Protein AF-A0A7W6RCY6-F1 (afdb_monomer)

Radius of gyration: 16.09 Å; Cα contacts (8 Å, |Δi|>4): 340; chains: 1; bounding box: 41×34×45 Å

Structure (mmCIF, N/CA/C/O backbone):
data_AF-A0A7W6RCY6-F1
#
_entry.id   AF-A0A7W6RCY6-F1
#
loop_
_atom_site.group_PDB
_atom_site.id
_atom_site.type_symbol
_atom_site.label_atom_id
_atom_site.label_alt_id
_atom_site.label_comp_id
_atom_site.label_asym_id
_atom_site.label_entity_id
_atom_site.label_seq_id
_atom_site.pdbx_PDB_ins_code
_atom_site.Cartn_x
_atom_site.Cartn_y
_atom_site.Cartn_z
_atom_site.occupancy
_atom_site.B_iso_or_equiv
_atom_site.auth_seq_id
_atom_site.auth_comp_id
_atom_site.auth_asym_id
_atom_site.auth_atom_id
_atom_site.pdbx_PDB_model_num
ATOM 1 N N . MET A 1 1 ? 0.651 3.993 -26.416 1.00 41.25 1 MET A N 1
ATOM 2 C CA . MET A 1 1 ? -0.536 4.740 -25.948 1.00 41.25 1 MET A CA 1
ATOM 3 C C . MET A 1 1 ? -0.552 4.636 -24.427 1.00 41.25 1 MET A C 1
ATOM 5 O O . MET A 1 1 ? -0.544 3.511 -23.937 1.00 41.25 1 MET A O 1
ATOM 9 N N . SER A 1 2 ? -0.434 5.750 -23.691 1.00 48.53 2 SER A N 1
ATOM 10 C CA . SER A 1 2 ? -0.508 5.711 -22.220 1.00 48.53 2 SER A CA 1
ATOM 11 C C . SER A 1 2 ? -1.900 5.243 -21.841 1.00 48.53 2 SER A C 1
ATOM 13 O O . SER A 1 2 ? -2.884 5.849 -22.253 1.00 48.53 2 SER A O 1
ATOM 15 N N . ILE A 1 3 ? -1.975 4.133 -21.118 1.00 62.38 3 ILE A N 1
ATOM 16 C CA . ILE A 1 3 ? -3.260 3.573 -20.729 1.00 62.38 3 ILE A CA 1
ATOM 17 C C . ILE A 1 3 ? -3.953 4.498 -19.721 1.00 62.38 3 ILE A C 1
ATOM 19 O O . ILE A 1 3 ? -5.163 4.618 -19.814 1.00 62.38 3 ILE A O 1
ATOM 23 N N . TYR A 1 4 ? -3.234 5.204 -18.843 1.00 64.62 4 TYR A N 1
ATOM 24 C CA . TYR A 1 4 ? -3.796 6.116 -17.832 1.00 64.62 4 TYR A CA 1
ATOM 25 C C . TYR A 1 4 ? -3.990 7.545 -18.342 1.00 64.62 4 TYR A C 1
ATOM 27 O O . TYR A 1 4 ? -3.171 8.019 -19.141 1.00 64.62 4 TYR A O 1
ATOM 35 N N . SER A 1 5 ? -4.971 8.276 -17.786 1.00 71.81 5 SER A N 1
ATOM 36 C CA . SER A 1 5 ? -4.875 9.739 -17.796 1.00 71.81 5 SER A CA 1
ATOM 37 C C . SER A 1 5 ? -3.827 10.193 -16.776 1.00 71.81 5 SER A C 1
ATOM 39 O O . SER A 1 5 ? -3.654 9.590 -15.715 1.00 71.81 5 SER A O 1
ATOM 41 N N . GLN A 1 6 ? -3.087 11.248 -17.109 1.00 71.75 6 GLN A N 1
ATOM 42 C CA . GLN A 1 6 ? -2.035 11.758 -16.235 1.00 71.75 6 GLN A CA 1
ATOM 43 C C . GLN A 1 6 ? -2.594 12.238 -14.884 1.00 71.75 6 GLN A C 1
ATOM 45 O O . GLN A 1 6 ? -2.035 11.906 -13.844 1.00 71.75 6 GLN A O 1
ATOM 50 N N . ALA A 1 7 ? -3.761 12.888 -14.896 1.00 73.56 7 ALA A N 1
ATOM 51 C CA . ALA A 1 7 ? -4.442 13.352 -13.689 1.00 73.56 7 ALA A CA 1
ATOM 52 C C . ALA A 1 7 ? -4.870 12.205 -12.748 1.00 73.56 7 ALA A C 1
ATOM 54 O O . ALA A 1 7 ? -4.770 12.333 -11.529 1.00 73.56 7 ALA A O 1
ATOM 55 N N . GLU A 1 8 ? -5.320 11.067 -13.295 1.00 73.75 8 GLU A N 1
ATOM 56 C CA . GLU A 1 8 ? -5.689 9.885 -12.498 1.00 73.75 8 GLU A CA 1
ATOM 57 C C . GLU A 1 8 ? -4.472 9.311 -11.758 1.00 73.75 8 GLU A C 1
ATOM 59 O O . GLU A 1 8 ? -4.552 9.013 -10.564 1.00 73.75 8 GLU A O 1
ATOM 64 N N . MET A 1 9 ? -3.331 9.180 -12.447 1.00 77.69 9 MET A N 1
ATOM 65 C CA . MET A 1 9 ? -2.102 8.716 -11.802 1.00 77.69 9 MET A CA 1
ATOM 66 C C . MET A 1 9 ? -1.649 9.711 -10.737 1.00 77.69 9 MET A C 1
ATOM 68 O O . MET A 1 9 ? -1.434 9.310 -9.596 1.00 77.69 9 MET A O 1
ATOM 72 N N . GLU A 1 10 ? -1.552 10.998 -11.073 1.00 82.00 10 GLU A N 1
ATOM 73 C CA . GLU A 1 10 ? -1.087 12.045 -10.157 1.00 82.00 10 GLU A CA 1
ATOM 74 C C . GLU A 1 10 ? -1.878 12.048 -8.843 1.00 82.00 10 GLU A C 1
ATOM 76 O O . GLU A 1 10 ? -1.272 12.048 -7.771 1.00 82.00 10 GLU A O 1
ATOM 81 N N . SER A 1 11 ? -3.206 11.917 -8.906 1.00 80.25 11 SER A N 1
ATOM 82 C CA . SER A 1 11 ? -4.073 11.847 -7.722 1.00 80.25 11 SER A CA 1
ATOM 83 C C . SER A 1 11 ? -3.742 10.656 -6.807 1.00 80.25 11 SER A C 1
ATOM 85 O O . SER A 1 11 ? -3.577 10.820 -5.596 1.00 80.25 11 SER A O 1
ATOM 87 N N . LEU A 1 12 ? -3.544 9.455 -7.372 1.00 81.44 12 LEU A N 1
ATOM 88 C CA . LEU A 1 12 ? -3.097 8.280 -6.606 1.00 81.44 12 LEU A CA 1
ATOM 89 C C . LEU A 1 12 ? -1.694 8.476 -6.016 1.00 81.44 12 LEU A C 1
ATOM 91 O O . LEU A 1 12 ? -1.395 7.990 -4.922 1.00 81.44 12 LEU A O 1
ATOM 95 N N . GLY A 1 13 ? -0.829 9.193 -6.733 1.00 81.56 13 GLY A N 1
ATOM 96 C CA . GLY A 1 13 ? 0.493 9.594 -6.268 1.00 81.56 13 GLY A CA 1
ATOM 97 C C . GLY A 1 13 ? 0.449 10.492 -5.039 1.00 81.56 13 GLY A C 1
ATOM 98 O O . GLY A 1 13 ? 1.173 10.228 -4.077 1.00 81.56 13 GLY A O 1
ATOM 99 N N . VAL A 1 14 ? -0.415 11.508 -5.049 1.00 82.56 14 VAL A N 1
ATOM 100 C CA . VAL A 1 14 ? -0.622 12.435 -3.925 1.00 82.56 14 VAL A CA 1
ATOM 101 C C . VAL A 1 14 ? -1.122 11.676 -2.700 1.00 82.56 14 VAL A C 1
ATOM 103 O O . VAL A 1 14 ? -0.493 11.739 -1.643 1.00 82.56 14 VAL A O 1
ATOM 106 N N . THR A 1 15 ? -2.170 10.863 -2.865 1.00 82.25 15 THR A N 1
ATOM 107 C CA . THR A 1 15 ? -2.711 10.029 -1.782 1.00 82.25 15 THR A CA 1
ATOM 108 C C . THR A 1 15 ? -1.637 9.110 -1.188 1.00 82.25 15 THR A C 1
ATOM 110 O O . THR A 1 15 ? -1.464 9.033 0.030 1.00 82.25 15 THR A O 1
ATOM 113 N N . ASN A 1 16 ? -0.859 8.439 -2.043 1.00 82.75 16 ASN A N 1
ATOM 114 C CA . ASN A 1 16 ? 0.208 7.558 -1.587 1.00 82.75 16 ASN A CA 1
ATOM 115 C C . ASN A 1 16 ? 1.328 8.305 -0.849 1.00 82.75 16 ASN A C 1
ATOM 117 O O . ASN A 1 16 ? 1.852 7.802 0.141 1.00 82.75 16 ASN A O 1
ATOM 121 N N . THR A 1 17 ? 1.707 9.486 -1.332 1.00 81.69 17 THR A N 1
ATOM 122 C CA . THR A 1 17 ? 2.759 10.305 -0.715 1.00 81.69 17 THR A CA 1
ATOM 123 C C . THR A 1 17 ? 2.351 10.761 0.680 1.00 81.69 17 THR A C 1
ATOM 125 O O . THR A 1 17 ? 3.176 10.739 1.588 1.00 81.69 17 THR A O 1
ATOM 128 N N . GLY A 1 18 ? 1.078 11.117 0.864 1.00 77.88 18 GLY A N 1
ATOM 129 C CA . GLY A 1 18 ? 0.559 11.549 2.157 1.00 77.88 18 GLY A CA 1
ATOM 130 C C . GLY A 1 18 ? 0.412 10.419 3.180 1.00 77.88 18 GLY A C 1
ATOM 131 O O . GLY A 1 18 ? 0.753 10.608 4.343 1.00 77.88 18 GLY A O 1
ATOM 132 N N . TRP A 1 19 ? -0.088 9.250 2.768 1.00 83.88 19 TRP A N 1
ATOM 133 C CA . TRP A 1 19 ? -0.504 8.196 3.709 1.00 83.88 19 TRP A CA 1
ATOM 134 C C . TRP A 1 19 ? 0.372 6.934 3.693 1.00 83.88 19 TRP A C 1
ATOM 136 O O . TRP A 1 19 ? 0.201 6.033 4.507 1.00 83.88 19 TRP A O 1
ATOM 146 N N . GLY A 1 20 ? 1.292 6.780 2.742 1.00 83.19 20 GLY A N 1
ATOM 147 C CA . GLY A 1 20 ? 2.093 5.554 2.635 1.00 83.19 20 GLY A CA 1
ATOM 148 C C . GLY A 1 20 ? 1.274 4.289 2.327 1.00 83.19 20 GLY A C 1
ATOM 149 O O . GLY A 1 20 ? 1.744 3.176 2.562 1.00 83.19 20 GLY A O 1
ATOM 150 N N . VAL A 1 21 ? 0.073 4.433 1.756 1.00 87.75 21 VAL A N 1
ATOM 151 C CA . VAL A 1 21 ? -0.852 3.340 1.382 1.00 87.75 21 VAL A CA 1
ATOM 152 C C . VAL A 1 21 ? -0.456 2.648 0.066 1.00 87.75 21 VAL A C 1
ATOM 154 O O . VAL A 1 21 ? -1.287 2.285 -0.769 1.00 87.75 21 VAL A O 1
ATOM 157 N N . CYS A 1 22 ? 0.846 2.462 -0.138 1.00 91.31 22 CYS A N 1
ATOM 158 C CA . CYS A 1 22 ? 1.445 2.029 -1.400 1.00 91.31 22 CYS A CA 1
ATOM 159 C C . CYS A 1 22 ? 0.987 0.646 -1.869 1.00 91.31 22 CYS A C 1
ATOM 161 O O . CYS A 1 22 ? 0.934 0.398 -3.072 1.00 91.31 22 CYS A O 1
ATOM 163 N N . GLY A 1 23 ? 0.594 -0.242 -0.950 1.00 91.25 23 GLY A N 1
ATOM 164 C CA . GLY A 1 23 ? -0.002 -1.539 -1.290 1.00 91.25 23 GLY A CA 1
ATOM 165 C C . GLY A 1 23 ? -1.323 -1.406 -2.061 1.00 91.25 23 GLY A C 1
ATOM 166 O O . GLY A 1 23 ? -1.519 -2.085 -3.067 1.00 91.25 23 GLY A O 1
ATOM 167 N N . PHE A 1 24 ? -2.190 -0.471 -1.660 1.00 91.56 24 PHE A N 1
ATOM 168 C CA . PHE A 1 24 ? -3.453 -0.201 -2.358 1.00 91.56 24 PHE A CA 1
ATOM 169 C C . PHE A 1 24 ? -3.212 0.516 -3.685 1.00 91.56 24 PHE A C 1
ATOM 171 O O . PHE A 1 24 ? -3.698 0.084 -4.725 1.00 91.56 24 PHE A O 1
ATOM 178 N N . THR A 1 25 ? -2.396 1.575 -3.686 1.00 90.50 25 THR A N 1
ATOM 179 C CA . THR A 1 25 ? -2.180 2.364 -4.911 1.00 90.50 25 THR A CA 1
ATOM 180 C C . THR A 1 25 ? -1.445 1.582 -5.998 1.00 90.50 25 THR A C 1
ATOM 182 O O . THR A 1 25 ? -1.811 1.677 -7.168 1.00 90.50 25 THR A O 1
ATOM 185 N N . SER A 1 26 ? -0.486 0.726 -5.631 1.00 90.50 26 SER A N 1
ATOM 186 C CA . SER A 1 26 ? 0.136 -0.211 -6.579 1.00 90.50 26 SER A CA 1
ATOM 187 C C . SER A 1 26 ? -0.837 -1.265 -7.113 1.00 90.50 26 SER A C 1
ATOM 189 O O . SER A 1 26 ? -0.745 -1.629 -8.285 1.00 90.50 26 SER A O 1
ATOM 191 N N . SER A 1 27 ? -1.810 -1.696 -6.309 1.00 90.94 27 SER A N 1
ATOM 192 C CA . SER A 1 27 ? -2.885 -2.580 -6.765 1.00 90.94 27 SER A CA 1
ATOM 193 C C . SER A 1 27 ? -3.796 -1.889 -7.778 1.00 90.94 27 SER A C 1
ATOM 195 O O . SER A 1 27 ? -4.081 -2.470 -8.821 1.00 90.94 27 SER A O 1
ATOM 197 N N . PHE A 1 28 ? -4.169 -0.624 -7.556 1.00 89.31 28 PHE A N 1
ATOM 198 C CA . PHE A 1 28 ? -4.933 0.151 -8.541 1.00 89.31 28 PHE A CA 1
ATOM 199 C C . PHE A 1 28 ? -4.185 0.292 -9.871 1.00 89.31 28 PHE A C 1
ATOM 201 O O . PHE A 1 28 ? -4.783 0.092 -10.930 1.00 89.31 28 PHE A O 1
ATOM 208 N N . TYR A 1 29 ? -2.871 0.550 -9.836 1.00 87.44 29 TYR A N 1
ATOM 209 C CA . TYR A 1 29 ? -2.064 0.537 -11.058 1.00 87.44 29 TYR A CA 1
ATOM 210 C C . TYR A 1 29 ? -2.087 -0.849 -11.736 1.00 87.44 29 TYR A C 1
ATOM 212 O O . TYR A 1 29 ? -2.269 -0.967 -12.949 1.00 87.44 29 TYR A O 1
ATOM 220 N N . ALA A 1 30 ? -1.966 -1.936 -10.972 1.00 87.81 30 ALA A N 1
ATOM 221 C CA . ALA A 1 30 ? -2.026 -3.280 -11.544 1.00 87.81 30 ALA A CA 1
ATOM 222 C C . ALA A 1 30 ? -3.357 -3.550 -12.263 1.00 87.81 30 ALA A C 1
ATOM 224 O O . ALA A 1 30 ? -3.364 -4.001 -13.412 1.00 87.81 30 ALA A O 1
ATOM 225 N N . MET A 1 31 ? -4.476 -3.217 -11.620 1.00 86.75 31 MET A N 1
ATOM 226 C CA . MET A 1 31 ? -5.818 -3.462 -12.152 1.00 86.75 31 MET A CA 1
ATOM 227 C C . MET A 1 31 ? -6.094 -2.667 -13.412 1.00 86.75 31 MET A C 1
ATOM 229 O O . MET A 1 31 ? -6.573 -3.224 -14.398 1.00 86.75 31 MET A O 1
ATOM 233 N N . TYR A 1 32 ? -5.725 -1.389 -13.416 1.00 79.50 32 TYR A N 1
ATOM 234 C CA . TYR A 1 32 ? -5.891 -0.542 -14.585 1.00 79.50 32 TYR A CA 1
ATOM 235 C C . TYR A 1 32 ? -5.119 -1.100 -15.781 1.00 79.50 32 TYR A C 1
ATOM 237 O O . TYR A 1 32 ? -5.613 -1.160 -16.909 1.00 79.50 32 TYR A O 1
ATOM 245 N N . ALA A 1 33 ? -3.881 -1.527 -15.529 1.00 80.50 33 ALA A N 1
ATOM 246 C CA . ALA A 1 33 ? -3.006 -1.991 -16.580 1.00 80.50 33 ALA A CA 1
ATOM 247 C C . ALA A 1 33 ? -3.423 -3.339 -17.171 1.00 80.50 33 ALA A C 1
ATOM 249 O O . ALA A 1 33 ? -3.104 -3.607 -18.332 1.00 80.50 33 ALA A O 1
ATOM 250 N N . GLN A 1 34 ? -4.091 -4.187 -16.394 1.00 78.38 34 GLN A N 1
ATOM 251 C CA . GLN A 1 34 ? -4.570 -5.497 -16.835 1.00 78.38 34 GLN A CA 1
ATOM 252 C C . GLN A 1 34 ? -5.994 -5.462 -17.383 1.00 78.38 34 GLN A C 1
ATOM 254 O O . GLN A 1 34 ? -6.323 -6.244 -18.270 1.00 78.38 34 GLN A O 1
ATOM 259 N N . ASN A 1 35 ? -6.831 -4.560 -16.875 1.00 75.69 35 ASN A N 1
ATOM 260 C CA . ASN A 1 35 ? -8.225 -4.444 -17.258 1.00 75.69 35 ASN A CA 1
ATOM 261 C C . ASN A 1 35 ? -8.617 -2.973 -17.464 1.00 75.69 35 ASN A C 1
ATOM 263 O O . ASN A 1 35 ? -9.149 -2.340 -16.550 1.00 75.69 35 ASN A O 1
ATOM 267 N N . PRO A 1 36 ? -8.445 -2.428 -18.682 1.00 73.12 36 PRO A N 1
ATOM 268 C CA . PRO A 1 36 ? -8.875 -1.068 -18.993 1.00 73.12 36 PRO A CA 1
ATOM 269 C C . PRO A 1 36 ? -10.372 -0.814 -18.747 1.00 73.12 36 PRO A C 1
ATOM 271 O O . PRO A 1 36 ? -10.764 0.332 -18.546 1.00 73.12 36 PRO A O 1
ATOM 274 N N . GLN A 1 37 ? -11.221 -1.853 -18.718 1.00 73.50 37 GLN A N 1
ATOM 275 C CA . GLN A 1 37 ? -12.647 -1.708 -18.399 1.00 73.50 37 GLN A CA 1
ATOM 276 C C . GLN A 1 37 ? -12.910 -1.459 -16.907 1.00 73.50 37 GLN A C 1
ATOM 278 O O . GLN A 1 37 ? -13.963 -0.931 -16.564 1.00 73.50 37 GLN A O 1
ATOM 283 N N . ALA A 1 38 ? -11.951 -1.753 -16.021 1.00 70.56 38 ALA A N 1
ATOM 284 C CA . ALA A 1 38 ? -12.018 -1.393 -14.601 1.00 70.56 38 ALA A CA 1
ATOM 285 C C . ALA A 1 38 ? -11.776 0.111 -14.361 1.00 70.56 38 ALA A C 1
ATOM 287 O O . ALA A 1 38 ? -11.911 0.603 -13.241 1.00 70.56 38 ALA A O 1
ATOM 288 N N . ARG A 1 39 ? -11.455 0.874 -15.415 1.00 67.62 39 ARG A N 1
ATOM 289 C CA . ARG A 1 39 ? -11.177 2.311 -15.355 1.00 67.62 39 ARG A CA 1
ATOM 290 C C . ARG A 1 39 ? -12.218 3.127 -14.578 1.00 67.62 39 ARG A C 1
ATOM 292 O O . ARG A 1 39 ? -11.781 3.938 -13.771 1.00 67.62 39 ARG A O 1
ATOM 299 N N . PRO A 1 40 ? -13.545 2.942 -14.724 1.00 69.00 40 PRO A N 1
ATOM 300 C CA . PRO A 1 40 ? -14.513 3.706 -13.936 1.00 69.00 40 PRO A CA 1
ATOM 301 C C . PRO A 1 40 ? -14.383 3.462 -12.428 1.00 69.00 40 PRO A C 1
ATOM 303 O O . PRO A 1 40 ? -14.496 4.402 -11.648 1.00 69.00 40 PRO A O 1
ATOM 306 N N . GLN A 1 41 ? -14.096 2.226 -12.007 1.00 66.31 41 GLN A N 1
ATOM 307 C CA . GLN A 1 41 ? -13.871 1.885 -10.598 1.00 66.31 41 GLN A CA 1
ATOM 308 C C . GLN A 1 41 ? -12.586 2.535 -10.069 1.00 66.31 41 GLN A C 1
ATOM 310 O O . GLN A 1 41 ? -12.549 2.980 -8.927 1.00 66.31 41 GLN A O 1
ATOM 315 N N . ILE A 1 42 ? -11.571 2.683 -10.923 1.00 68.56 42 ILE A N 1
ATOM 316 C CA . ILE A 1 42 ? -10.269 3.258 -10.562 1.00 68.56 42 ILE A CA 1
ATOM 317 C C . ILE A 1 42 ? -10.289 4.790 -10.577 1.00 68.56 42 ILE A C 1
ATOM 319 O O . ILE A 1 42 ? -9.792 5.389 -9.634 1.00 68.56 42 ILE A O 1
ATOM 323 N N . ILE A 1 43 ? -10.922 5.434 -11.569 1.00 66.44 43 ILE A N 1
ATOM 324 C CA . ILE A 1 43 ? -11.212 6.887 -11.576 1.00 66.44 43 ILE A CA 1
ATOM 325 C C . ILE A 1 43 ? -11.971 7.269 -10.309 1.00 66.44 43 ILE A C 1
ATOM 327 O O . ILE A 1 43 ? -11.730 8.296 -9.686 1.00 66.44 43 ILE A O 1
ATOM 331 N N . ASN A 1 44 ? -12.902 6.412 -9.912 1.00 64.75 44 ASN A N 1
ATOM 332 C CA . ASN A 1 44 ? -13.584 6.558 -8.650 1.00 64.75 44 ASN A CA 1
ATOM 333 C C . ASN A 1 44 ? -12.591 6.382 -7.486 1.00 64.75 44 ASN A C 1
ATOM 335 O O . ASN A 1 44 ? -12.519 7.250 -6.626 1.00 64.75 44 ASN A O 1
ATOM 339 N N . ALA A 1 45 ? -11.763 5.341 -7.472 1.00 61.91 45 ALA A N 1
ATOM 340 C CA . ALA A 1 45 ? -10.748 5.146 -6.437 1.00 61.91 45 ALA A CA 1
ATOM 341 C C . ALA A 1 45 ? -9.692 6.266 -6.356 1.00 61.91 45 ALA A C 1
ATOM 343 O O . ALA A 1 45 ? -9.049 6.381 -5.326 1.00 61.91 45 ALA A O 1
ATOM 344 N N . THR A 1 46 ? -9.506 7.137 -7.355 1.00 64.00 46 THR A N 1
ATOM 345 C CA . THR A 1 46 ? -8.500 8.212 -7.267 1.00 64.00 46 THR A CA 1
ATOM 346 C C . THR A 1 46 ? -8.880 9.350 -6.316 1.00 64.00 46 THR A C 1
ATOM 348 O O . THR A 1 46 ? -8.031 10.187 -6.017 1.00 64.00 46 THR A O 1
ATOM 351 N N . GLN A 1 47 ? -10.123 9.405 -5.822 1.00 77.25 47 GLN A N 1
ATOM 352 C CA . GLN A 1 47 ? -10.523 10.376 -4.800 1.00 77.25 47 GLN A CA 1
ATOM 353 C C . GLN A 1 47 ? -10.115 9.871 -3.411 1.00 77.25 47 GLN A C 1
ATOM 355 O O . GLN A 1 47 ? -10.501 8.769 -3.022 1.00 77.25 47 GLN A O 1
ATOM 360 N N . ALA A 1 48 ? -9.414 10.698 -2.630 1.00 80.25 48 ALA A N 1
ATOM 361 C CA . ALA A 1 48 ? -8.890 10.358 -1.302 1.00 80.25 48 ALA A CA 1
ATOM 362 C C . ALA A 1 48 ? -9.914 9.629 -0.399 1.00 80.25 48 ALA A C 1
ATOM 364 O O . ALA A 1 48 ? -9.630 8.566 0.151 1.00 80.25 48 ALA A O 1
ATOM 365 N N . TYR A 1 49 ? -11.154 10.125 -0.318 1.00 82.19 49 TYR A N 1
ATOM 366 C CA . TYR A 1 49 ? -12.220 9.474 0.457 1.00 82.19 49 TYR A CA 1
ATOM 367 C C . TYR A 1 49 ? -12.644 8.104 -0.054 1.00 82.19 49 TYR A C 1
ATOM 369 O O . TYR A 1 49 ? -13.060 7.262 0.737 1.00 82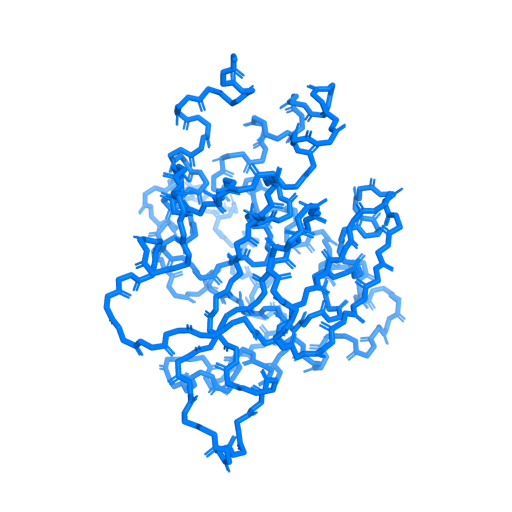.19 49 TYR A O 1
ATOM 377 N N . ARG A 1 50 ? -12.572 7.877 -1.362 1.00 82.69 50 ARG A N 1
ATOM 378 C CA . ARG A 1 50 ? -12.937 6.596 -1.962 1.00 82.69 50 ARG A CA 1
ATOM 379 C C . ARG A 1 50 ? -11.850 5.561 -1.711 1.00 82.69 50 ARG A C 1
ATOM 381 O O . ARG A 1 50 ? -12.200 4.449 -1.336 1.00 82.69 50 ARG A O 1
ATOM 388 N N . VAL A 1 51 ? -10.570 5.954 -1.752 1.00 86.00 51 VAL A N 1
ATOM 389 C CA . VAL A 1 51 ? -9.473 5.111 -1.242 1.00 86.00 51 VAL A CA 1
ATOM 390 C C . VAL A 1 51 ? -9.740 4.727 0.212 1.00 86.00 51 VAL A C 1
ATOM 392 O O . VAL A 1 51 ? -9.737 3.546 0.540 1.00 86.00 51 VAL A O 1
ATOM 395 N N . LEU A 1 52 ? -10.041 5.692 1.089 1.00 89.62 52 LEU A N 1
ATOM 396 C CA . LEU A 1 52 ? -10.327 5.396 2.498 1.00 89.62 52 LEU A CA 1
ATOM 397 C C . LEU A 1 52 ? -11.559 4.503 2.679 1.00 89.62 52 LEU A C 1
ATOM 399 O O . LEU A 1 52 ? -11.537 3.592 3.507 1.00 89.62 52 LEU A O 1
ATOM 403 N N . ALA A 1 53 ? -12.627 4.735 1.917 1.00 89.25 53 ALA A N 1
ATOM 404 C CA . ALA A 1 53 ? -13.820 3.898 1.950 1.00 89.25 53 ALA A CA 1
ATOM 405 C C . ALA A 1 53 ? -13.500 2.458 1.535 1.00 89.25 53 ALA A C 1
ATOM 407 O O . ALA A 1 53 ? -13.956 1.520 2.183 1.00 89.25 53 ALA A O 1
ATOM 408 N N . GLU A 1 54 ? -12.677 2.274 0.508 1.00 90.88 54 GLU A N 1
ATOM 409 C CA . GLU A 1 54 ? -12.270 0.957 0.035 1.00 90.88 54 GLU A CA 1
ATOM 410 C C . GLU A 1 54 ? -11.360 0.235 1.033 1.00 90.88 54 GLU A C 1
ATOM 412 O O . GLU A 1 54 ? -11.608 -0.928 1.359 1.00 90.88 54 GLU A O 1
ATOM 417 N N . ILE A 1 55 ? -10.380 0.940 1.611 1.00 93.69 55 ILE A N 1
ATOM 418 C CA . ILE A 1 55 ? -9.544 0.407 2.694 1.00 93.69 55 ILE A CA 1
ATOM 419 C C . ILE A 1 55 ? -10.429 -0.011 3.873 1.00 93.69 55 ILE A C 1
ATOM 421 O O . ILE A 1 55 ? -10.286 -1.116 4.397 1.00 93.69 55 ILE A O 1
ATOM 425 N N . LYS A 1 56 ? -11.378 0.841 4.280 1.00 95.44 56 LYS A N 1
ATOM 426 C CA . LYS A 1 56 ? -12.330 0.531 5.353 1.00 95.44 56 LYS A CA 1
ATOM 427 C C . LYS A 1 56 ? -13.147 -0.720 5.030 1.00 95.44 56 LYS A C 1
ATOM 429 O O . LYS A 1 56 ? -13.292 -1.566 5.909 1.00 95.44 56 LYS A O 1
ATOM 434 N N . THR A 1 57 ? -13.662 -0.853 3.810 1.00 95.50 57 THR A N 1
ATOM 435 C CA . THR A 1 57 ? -14.415 -2.039 3.373 1.00 95.50 57 THR A CA 1
ATOM 436 C C . THR A 1 57 ? -13.563 -3.299 3.478 1.00 95.50 57 THR A C 1
ATOM 438 O O . THR A 1 57 ? -13.981 -4.254 4.128 1.00 95.50 57 THR A O 1
ATOM 441 N N . TYR A 1 58 ? -12.341 -3.276 2.942 1.00 96.75 58 TYR A N 1
ATOM 442 C CA . TYR A 1 58 ? -11.416 -4.404 3.029 1.00 96.75 58 TYR A CA 1
ATOM 443 C C . TYR A 1 58 ? -11.130 -4.807 4.484 1.00 96.75 58 TYR A C 1
ATOM 445 O O . TYR A 1 58 ? -11.261 -5.975 4.849 1.00 96.75 58 TYR A O 1
ATOM 453 N N . LEU A 1 59 ? -10.823 -3.841 5.355 1.00 97.94 59 LEU A N 1
ATOM 454 C CA . LEU A 1 59 ? -10.572 -4.117 6.771 1.00 97.94 59 LEU A CA 1
ATOM 455 C C . LEU A 1 59 ? -11.809 -4.684 7.484 1.00 97.94 59 LEU A C 1
ATOM 457 O O . LEU A 1 59 ? -11.670 -5.575 8.320 1.00 97.94 59 LEU A O 1
ATOM 461 N N . ARG A 1 60 ? -13.017 -4.211 7.148 1.00 97.94 60 ARG A N 1
ATOM 462 C CA . ARG A 1 60 ? -14.272 -4.755 7.693 1.00 97.94 60 ARG A CA 1
ATOM 463 C C . ARG A 1 60 ? -14.527 -6.192 7.239 1.00 97.94 60 ARG A C 1
ATOM 465 O O . ARG A 1 60 ? -14.974 -6.987 8.059 1.00 97.94 60 ARG A O 1
ATOM 472 N N . MET A 1 61 ? -14.202 -6.542 5.995 1.00 97.75 61 MET A N 1
ATOM 473 C CA . MET A 1 61 ? -14.269 -7.932 5.524 1.00 97.75 61 MET A CA 1
ATOM 474 C C . MET A 1 61 ? -13.313 -8.827 6.317 1.00 97.75 61 MET A C 1
ATOM 476 O O . MET A 1 61 ? -13.723 -9.861 6.833 1.00 97.75 61 MET A O 1
ATOM 480 N N . LEU A 1 62 ? -12.066 -8.388 6.517 1.00 98.25 62 LEU A N 1
ATOM 481 C CA . LEU A 1 62 ? -11.109 -9.129 7.342 1.00 98.25 62 LEU A CA 1
ATOM 482 C C . LEU A 1 62 ? -11.579 -9.292 8.799 1.00 98.25 62 LEU A C 1
ATOM 484 O O . LEU A 1 62 ? -11.301 -10.323 9.408 1.00 98.25 62 LEU A O 1
ATOM 488 N N . GLN A 1 63 ? -12.277 -8.298 9.363 1.00 98.00 63 GLN A N 1
ATOM 489 C CA . GLN A 1 63 ? -12.880 -8.393 10.700 1.00 98.00 63 GLN A CA 1
ATOM 490 C C . GLN A 1 63 ? -14.021 -9.404 10.751 1.00 98.00 63 GLN A C 1
ATOM 492 O O . GLN A 1 63 ? -14.067 -10.197 11.687 1.00 98.00 63 GLN A O 1
ATOM 497 N N . ALA A 1 64 ? -14.906 -9.404 9.754 1.00 97.62 64 ALA A N 1
ATOM 498 C CA . ALA A 1 64 ? -15.995 -10.373 9.667 1.00 97.62 64 ALA A CA 1
ATOM 499 C C . ALA A 1 64 ? -15.467 -11.818 9.596 1.00 97.62 64 ALA A C 1
ATOM 501 O O . ALA A 1 64 ? -16.013 -12.706 10.245 1.00 97.62 64 ALA A O 1
ATOM 502 N N . ASP A 1 65 ? -14.352 -12.020 8.891 1.00 97.12 65 ASP A N 1
ATOM 503 C CA . ASP A 1 65 ? -13.695 -13.322 8.740 1.00 97.12 65 ASP A CA 1
ATOM 504 C C . ASP A 1 65 ? -12.827 -13.728 9.9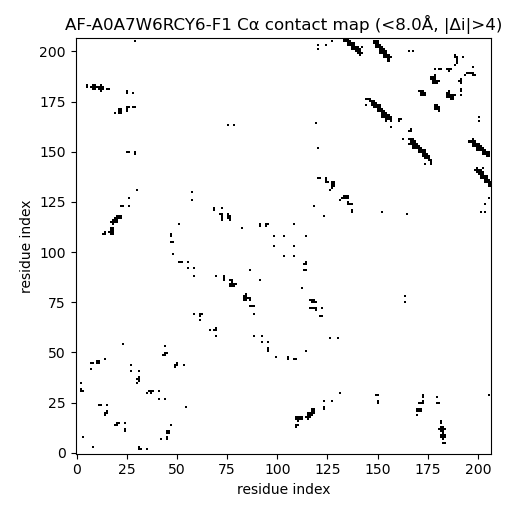49 1.00 97.12 65 ASP A C 1
ATOM 506 O O . ASP A 1 65 ? -12.260 -14.820 9.954 1.00 97.12 65 ASP A O 1
ATOM 510 N N . ASN A 1 66 ? -12.654 -12.862 10.959 1.00 96.44 66 ASN A N 1
ATOM 511 C CA . ASN A 1 66 ? -11.632 -13.019 12.008 1.00 96.44 66 ASN A CA 1
ATOM 512 C C . ASN A 1 66 ? -10.231 -13.319 11.433 1.00 96.44 66 ASN A C 1
ATOM 514 O O . ASN A 1 66 ? -9.476 -14.145 11.952 1.00 96.44 66 ASN A O 1
ATOM 518 N N . SER A 1 67 ? -9.882 -12.657 10.327 1.00 98.00 67 SER A N 1
ATOM 519 C CA . SER A 1 67 ? -8.688 -12.986 9.555 1.00 98.00 67 SER A CA 1
ATOM 520 C C . SER A 1 67 ? -7.396 -12.689 10.331 1.00 98.00 67 SER A C 1
ATOM 522 O O . SER A 1 67 ? -7.219 -11.576 10.847 1.00 98.00 67 SER A O 1
ATOM 524 N N . PRO A 1 68 ? -6.411 -13.611 10.333 1.00 97.31 68 PRO A N 1
ATOM 525 C CA . PRO A 1 68 ? -5.106 -13.367 10.946 1.00 97.31 68 PRO A CA 1
ATOM 526 C C . PRO A 1 68 ? -4.326 -12.229 10.264 1.00 97.31 68 PRO A C 1
ATOM 528 O O . PRO A 1 68 ? -3.374 -11.701 10.844 1.00 97.31 68 PRO A O 1
ATOM 531 N N . LEU A 1 69 ? -4.724 -11.806 9.055 1.00 97.88 69 LEU A N 1
ATOM 532 C CA . LEU A 1 69 ? -4.112 -10.674 8.353 1.00 97.88 69 LEU A CA 1
ATOM 533 C C . LEU A 1 69 ? -4.250 -9.356 9.119 1.00 97.88 69 LEU A C 1
ATOM 535 O O . LEU A 1 69 ? -3.368 -8.508 9.005 1.00 97.88 69 LEU A O 1
ATOM 539 N N . LEU A 1 70 ? -5.284 -9.193 9.951 1.00 98.25 70 LEU A N 1
ATOM 540 C CA . LEU A 1 70 ? -5.458 -7.991 10.773 1.00 98.25 70 LEU A CA 1
ATOM 541 C C . LEU A 1 70 ? -4.280 -7.766 11.723 1.00 98.25 70 LEU A C 1
ATOM 543 O O . LEU A 1 70 ? -3.759 -6.652 11.818 1.00 98.25 70 LEU A O 1
ATOM 547 N N . ALA A 1 71 ? -3.828 -8.829 12.395 1.00 98.00 71 ALA A N 1
ATOM 548 C CA . ALA A 1 71 ? -2.673 -8.764 13.284 1.00 98.00 71 ALA A CA 1
ATOM 549 C C . ALA A 1 71 ? -1.404 -8.420 12.499 1.00 98.00 71 ALA A C 1
ATOM 551 O O . ALA A 1 71 ? -0.644 -7.546 12.906 1.00 98.00 71 ALA A O 1
ATOM 552 N N . LYS A 1 72 ? -1.221 -9.026 11.322 1.00 98.06 72 LYS A N 1
ATOM 553 C CA . LYS A 1 72 ? -0.055 -8.768 10.472 1.00 98.06 72 LYS A CA 1
ATOM 554 C C . LYS A 1 72 ? -0.006 -7.340 9.927 1.00 98.06 72 LYS A C 1
ATOM 556 O O . LYS A 1 72 ? 1.066 -6.742 9.924 1.00 98.06 72 LYS A O 1
ATOM 561 N N . ILE A 1 73 ? -1.143 -6.783 9.499 1.00 98.25 73 ILE A N 1
ATOM 562 C CA . ILE A 1 73 ? -1.261 -5.382 9.059 1.00 98.25 73 ILE A CA 1
ATOM 563 C C . ILE A 1 73 ? -0.921 -4.439 10.215 1.00 98.25 73 ILE A C 1
ATOM 565 O O . ILE A 1 73 ? -0.108 -3.525 10.051 1.00 98.25 73 ILE A O 1
ATOM 569 N N . ARG A 1 74 ? -1.497 -4.684 11.400 1.00 97.81 74 ARG A N 1
ATOM 570 C CA . ARG A 1 74 ? -1.213 -3.904 12.611 1.00 97.81 74 ARG A CA 1
ATOM 571 C C . ARG A 1 74 ? 0.274 -3.937 12.948 1.00 97.81 74 ARG A C 1
ATOM 573 O O . ARG A 1 74 ? 0.886 -2.884 13.102 1.00 97.81 74 ARG A O 1
ATOM 580 N N . ASP A 1 75 ? 0.850 -5.127 13.053 1.00 97.25 75 ASP A N 1
ATOM 581 C CA . ASP A 1 75 ? 2.230 -5.307 13.502 1.00 97.25 75 ASP A CA 1
ATOM 582 C C . ASP A 1 75 ? 3.221 -4.752 12.477 1.00 97.25 75 ASP A C 1
ATOM 584 O O . ASP A 1 75 ? 4.210 -4.117 12.849 1.00 97.25 75 ASP A O 1
ATOM 588 N N . PHE A 1 76 ? 2.927 -4.897 11.181 1.00 96.75 76 PHE A N 1
ATOM 589 C CA . PHE A 1 76 ? 3.747 -4.281 10.149 1.00 96.75 76 PHE A CA 1
ATOM 590 C C . PHE A 1 76 ? 3.676 -2.756 10.194 1.00 96.75 76 PHE A C 1
ATOM 592 O O . PHE A 1 76 ? 4.720 -2.111 10.166 1.00 96.75 76 PHE A O 1
ATOM 599 N N . THR A 1 77 ? 2.485 -2.172 10.338 1.00 96.19 77 THR A N 1
ATOM 600 C CA . THR A 1 77 ? 2.324 -0.713 10.450 1.00 96.19 77 THR A CA 1
ATOM 601 C C . THR A 1 77 ? 3.076 -0.165 11.665 1.00 96.19 77 THR A C 1
ATOM 603 O O . THR A 1 77 ? 3.858 0.775 11.532 1.00 96.19 77 THR A O 1
ATOM 606 N N . ARG A 1 78 ? 2.959 -0.822 12.826 1.00 95.75 78 ARG A N 1
ATOM 607 C CA . ARG A 1 78 ? 3.696 -0.453 14.048 1.00 95.75 78 ARG A CA 1
ATOM 608 C C . ARG A 1 78 ? 5.212 -0.527 13.898 1.00 95.75 78 ARG A C 1
ATOM 610 O O . ARG A 1 78 ? 5.927 0.239 14.538 1.00 95.75 78 ARG A O 1
ATOM 617 N N . SER A 1 79 ? 5.718 -1.410 13.037 1.00 94.38 79 SER A N 1
ATOM 618 C CA . SER A 1 79 ? 7.162 -1.569 12.826 1.00 94.38 79 SER A CA 1
ATOM 619 C C . SER A 1 79 ? 7.857 -0.349 12.210 1.00 94.38 79 SER A C 1
ATOM 621 O O . SER A 1 79 ? 9.087 -0.279 12.214 1.00 94.38 79 SER A O 1
ATOM 623 N N . PHE A 1 80 ? 7.097 0.625 11.702 1.00 91.00 80 PHE A N 1
ATOM 624 C CA . PHE A 1 80 ? 7.639 1.893 11.214 1.00 91.00 80 PHE A CA 1
ATOM 625 C C . PHE A 1 80 ? 7.970 2.883 12.344 1.00 91.00 80 PHE A C 1
ATOM 627 O O . PHE A 1 80 ? 8.574 3.916 12.061 1.00 9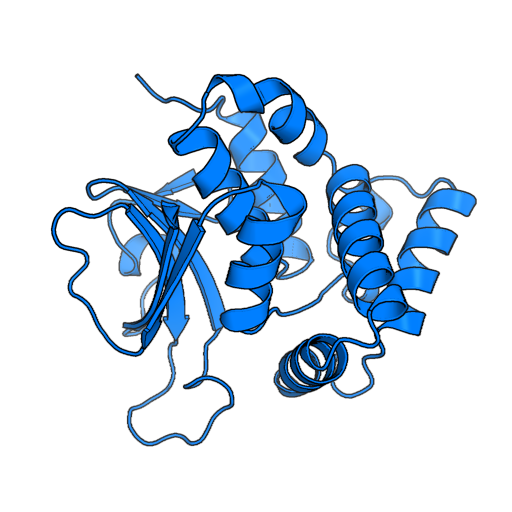1.00 80 PHE A O 1
ATOM 634 N N . GLY A 1 81 ? 7.662 2.547 13.603 1.00 91.38 81 GLY A N 1
ATOM 635 C CA . GLY A 1 81 ? 7.928 3.392 14.768 1.00 91.38 81 GLY A CA 1
ATOM 636 C C . GLY A 1 81 ? 6.928 4.546 14.904 1.00 91.38 81 GLY A C 1
ATOM 637 O O . GLY A 1 81 ? 5.918 4.563 14.200 1.00 91.38 81 GLY A O 1
ATOM 638 N N . PRO A 1 82 ? 7.177 5.506 15.812 1.00 91.75 82 PRO A N 1
ATOM 639 C CA . PRO A 1 82 ? 6.284 6.642 16.025 1.00 91.75 82 PRO A CA 1
ATOM 640 C C . PRO A 1 82 ? 6.009 7.449 14.739 1.00 91.75 82 PRO A C 1
ATOM 642 O O . PRO A 1 82 ? 6.930 7.651 13.944 1.00 91.75 82 PRO A O 1
ATOM 645 N N . PRO A 1 83 ? 4.768 7.933 14.527 1.00 91.44 83 PRO A N 1
ATOM 646 C CA . PRO A 1 83 ? 3.609 7.834 15.429 1.00 91.44 83 PRO A CA 1
ATOM 647 C C . PRO A 1 83 ? 2.818 6.511 15.313 1.00 91.44 83 PRO A C 1
ATOM 649 O O . PRO A 1 83 ? 1.747 6.370 15.899 1.00 91.44 83 PRO A O 1
ATOM 652 N N . TYR A 1 84 ? 3.301 5.547 14.528 1.00 94.19 84 TYR A N 1
ATOM 653 C CA . TYR A 1 84 ? 2.560 4.342 14.144 1.00 94.19 84 TYR A CA 1
ATOM 654 C C . TYR A 1 84 ? 2.672 3.187 15.140 1.00 94.19 84 TYR A C 1
ATOM 656 O O . TYR A 1 84 ? 1.920 2.224 15.038 1.00 94.19 84 TYR A O 1
ATOM 664 N N . ASP A 1 85 ? 3.577 3.256 16.111 1.00 94.62 85 ASP A N 1
ATOM 665 C CA . ASP A 1 85 ? 3.824 2.228 17.131 1.00 94.62 85 ASP A CA 1
ATOM 666 C C . ASP A 1 85 ? 2.588 1.907 17.994 1.00 94.62 85 ASP A C 1
ATOM 668 O O . ASP A 1 85 ? 2.429 0.784 18.480 1.00 94.62 85 ASP A O 1
ATOM 672 N N . THR A 1 86 ? 1.654 2.853 18.103 1.00 95.19 86 THR A N 1
ATOM 673 C CA . THR A 1 86 ? 0.374 2.685 18.810 1.00 95.19 86 THR A CA 1
ATOM 674 C C . THR A 1 86 ? -0.798 2.280 17.909 1.00 95.19 86 THR A C 1
A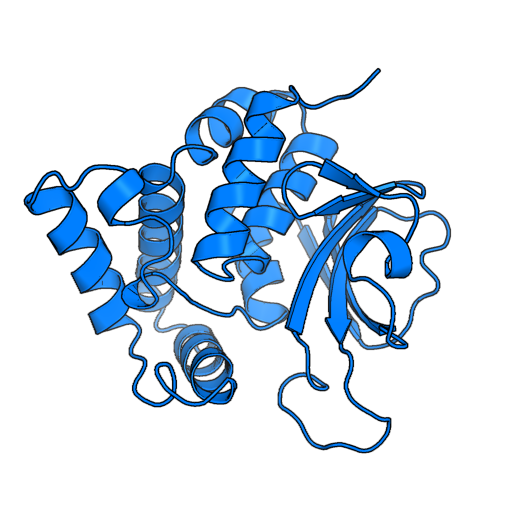TOM 676 O O . THR A 1 86 ? -1.888 2.017 18.418 1.00 95.19 86 THR A O 1
ATOM 679 N N . PHE A 1 87 ? -0.584 2.150 16.594 1.00 97.19 87 PHE A N 1
ATOM 680 C CA . PHE A 1 87 ? -1.624 1.917 15.585 1.00 97.19 87 PHE A CA 1
ATOM 681 C C . PHE A 1 87 ? -2.594 0.786 15.958 1.00 97.19 87 PHE A C 1
ATOM 683 O O . PHE A 1 87 ? -2.172 -0.295 16.383 1.00 97.19 87 PHE A O 1
ATOM 690 N N . LYS A 1 88 ? -3.896 1.001 15.754 1.00 97.31 88 LYS A N 1
ATOM 691 C CA . LYS A 1 88 ? -4.938 -0.028 15.870 1.00 97.31 88 LYS A CA 1
ATOM 692 C C . LYS A 1 88 ? -5.853 0.033 14.654 1.00 97.31 88 LYS A C 1
ATOM 694 O O . LYS A 1 88 ? -6.211 1.116 14.201 1.00 97.31 88 LYS A O 1
ATOM 699 N N . ILE A 1 89 ? -6.278 -1.138 14.181 1.00 97.69 89 ILE A N 1
ATOM 700 C CA . ILE A 1 89 ? -7.202 -1.254 13.045 1.00 97.69 89 ILE A CA 1
ATOM 701 C C . ILE A 1 89 ? -8.527 -0.535 13.339 1.00 97.69 89 ILE A C 1
ATOM 703 O O . ILE A 1 89 ? -9.018 0.208 12.494 1.00 97.69 89 ILE A O 1
ATOM 707 N N . ASP A 1 90 ? -9.082 -0.702 14.542 1.00 97.38 90 ASP A N 1
ATOM 708 C CA . ASP A 1 90 ? -10.348 -0.056 14.904 1.00 97.38 90 ASP A CA 1
ATOM 709 C C . ASP A 1 90 ? -10.232 1.468 14.948 1.00 97.38 90 ASP A C 1
ATOM 711 O O . ASP A 1 90 ? -11.109 2.163 14.439 1.00 97.38 90 ASP A O 1
ATOM 715 N N . ASP A 1 91 ? -9.131 1.996 15.489 1.00 96.88 91 ASP A N 1
ATOM 716 C CA . ASP A 1 91 ? -8.885 3.440 15.520 1.00 96.88 91 ASP A CA 1
ATOM 717 C C . ASP A 1 91 ? -8.780 4.000 14.096 1.00 96.88 91 ASP A C 1
ATOM 719 O O . ASP A 1 91 ? -9.383 5.028 13.791 1.00 96.88 91 ASP A O 1
ATOM 723 N N . TYR A 1 92 ? -8.100 3.283 13.197 1.00 96.38 92 TYR A N 1
ATOM 724 C CA . TYR A 1 92 ? -8.008 3.636 11.781 1.00 96.38 92 TYR A CA 1
ATOM 725 C C . TYR A 1 92 ? -9.388 3.691 11.101 1.00 96.38 92 TYR A C 1
ATOM 727 O O . TYR A 1 92 ? -9.758 4.703 10.501 1.00 96.38 92 TYR A O 1
ATOM 735 N N . ILE A 1 93 ? -10.206 2.644 11.259 1.00 96.81 93 ILE A N 1
ATOM 736 C CA . ILE A 1 93 ? -11.577 2.590 10.721 1.00 96.81 93 ILE A CA 1
ATOM 737 C C . ILE A 1 93 ? -12.458 3.708 11.309 1.00 96.81 93 ILE A C 1
ATOM 739 O O . ILE A 1 93 ? -13.279 4.312 10.602 1.00 96.81 93 ILE A O 1
ATOM 743 N N . ASN A 1 94 ? -12.304 3.992 12.602 1.00 96.38 94 ASN A N 1
ATOM 744 C CA . ASN A 1 94 ? -13.040 5.046 13.289 1.00 96.38 94 ASN A CA 1
ATOM 745 C C . ASN A 1 94 ? -12.631 6.434 12.790 1.00 96.38 94 ASN A C 1
ATOM 747 O O . ASN A 1 94 ? -13.507 7.269 12.582 1.00 96.38 94 ASN A O 1
ATOM 751 N N . ASN A 1 95 ? -11.344 6.675 12.532 1.00 94.81 95 ASN A N 1
ATOM 752 C CA . ASN A 1 95 ? -10.861 7.933 11.960 1.00 94.81 95 ASN A CA 1
ATOM 753 C C . ASN A 1 95 ? -11.459 8.184 10.573 1.00 94.81 95 ASN A C 1
ATOM 755 O O . ASN A 1 95 ? -11.947 9.282 10.319 1.00 94.81 95 ASN A O 1
ATOM 759 N N . ILE A 1 96 ? -11.525 7.159 9.714 1.00 93.31 96 ILE A N 1
ATOM 760 C CA . ILE A 1 96 ? -12.186 7.260 8.401 1.00 93.31 96 ILE A CA 1
ATOM 761 C C . ILE A 1 96 ? -13.667 7.615 8.563 1.00 93.31 96 ILE A C 1
ATOM 763 O O . ILE A 1 96 ? -14.190 8.493 7.880 1.00 93.31 96 ILE A O 1
ATOM 767 N N . SER A 1 97 ? -14.352 6.950 9.495 1.00 93.00 97 SER A N 1
ATOM 768 C CA . SER A 1 97 ? -15.778 7.187 9.745 1.00 93.00 97 SER A CA 1
ATOM 769 C C . SER A 1 97 ? -16.042 8.593 10.292 1.00 93.00 97 SER A C 1
ATOM 771 O O . SER A 1 97 ? -17.008 9.232 9.884 1.00 93.00 97 SER A O 1
ATOM 773 N N . LYS A 1 98 ? -15.168 9.096 11.173 1.00 93.12 98 LYS A N 1
ATOM 774 C CA . LYS A 1 98 ? -15.234 10.460 11.713 1.00 93.12 98 LYS A CA 1
ATOM 775 C C . LYS A 1 98 ? -14.982 11.511 10.639 1.00 93.12 98 LYS A C 1
ATOM 777 O O . LYS A 1 98 ? -15.754 12.457 10.563 1.00 93.12 98 LYS A O 1
ATOM 782 N N . ALA A 1 99 ? -13.964 11.325 9.800 1.00 90.81 99 ALA A N 1
ATOM 783 C CA . ALA A 1 99 ? -13.669 12.243 8.704 1.00 90.81 99 ALA A CA 1
ATOM 784 C C . ALA A 1 99 ? -14.866 12.393 7.756 1.00 90.81 99 ALA A C 1
ATOM 786 O O . ALA A 1 99 ? -15.270 13.512 7.445 1.00 90.81 99 ALA A O 1
ATOM 787 N N . ALA A 1 100 ? -15.492 11.267 7.390 1.00 87.94 100 ALA A N 1
ATOM 788 C CA . ALA A 1 100 ? -16.709 11.261 6.585 1.00 87.94 100 ALA A CA 1
ATOM 789 C C . ALA A 1 100 ? -17.884 11.957 7.296 1.00 87.94 100 ALA A C 1
ATOM 791 O O . ALA A 1 100 ? -18.545 12.796 6.697 1.00 87.94 100 ALA A O 1
ATOM 792 N N . ALA A 1 101 ? -18.125 11.665 8.579 1.00 89.50 101 ALA A N 1
ATOM 793 C CA . ALA A 1 101 ? -19.209 12.291 9.344 1.00 89.50 101 ALA A CA 1
ATOM 794 C C . ALA A 1 101 ? -19.024 13.808 9.536 1.00 89.50 101 ALA A C 1
ATOM 796 O O . ALA A 1 101 ? -20.000 14.548 9.618 1.00 89.50 101 ALA A O 1
ATOM 797 N N . GLN A 1 102 ? -17.776 14.270 9.606 1.00 89.88 102 GLN A N 1
ATOM 798 C CA . GLN A 1 102 ? -17.419 15.683 9.738 1.00 89.88 102 GLN A CA 1
ATOM 799 C C . GLN A 1 102 ? -17.334 16.412 8.393 1.00 89.88 102 GLN A C 1
ATOM 801 O O . GLN A 1 102 ? -17.084 17.614 8.390 1.00 89.88 102 GLN A O 1
ATOM 806 N N . ASN A 1 103 ? -17.535 15.713 7.269 1.00 84.56 103 ASN A N 1
ATOM 807 C CA . ASN A 1 103 ? -17.363 16.251 5.920 1.00 84.56 103 ASN A CA 1
ATOM 808 C C . ASN A 1 103 ? -16.022 16.987 5.746 1.00 84.56 103 ASN A C 1
ATOM 810 O O . ASN A 1 103 ? -15.982 18.059 5.139 1.00 84.56 103 ASN A O 1
ATOM 814 N N . LEU A 1 104 ? -14.928 16.441 6.299 1.00 86.25 104 LEU A N 1
ATOM 815 C CA . LEU A 1 104 ? -13.612 17.064 6.125 1.00 86.25 104 LEU A CA 1
ATOM 816 C C . LEU A 1 104 ? -13.290 17.139 4.627 1.00 86.25 104 LEU A C 1
ATOM 818 O O . LEU A 1 104 ? -13.660 16.246 3.867 1.00 86.25 104 LEU A O 1
ATOM 822 N N . SER A 1 105 ? -12.605 18.178 4.172 1.00 83.69 105 SER A N 1
ATOM 823 C CA . SER A 1 105 ? -12.168 18.261 2.783 1.00 83.69 105 SER A CA 1
ATOM 824 C C . SER A 1 105 ? -11.041 17.263 2.502 1.00 83.69 105 SER A C 1
ATOM 826 O O . SER A 1 105 ? -10.352 16.799 3.410 1.00 83.69 105 SER A O 1
ATOM 828 N N . VAL A 1 106 ? -10.816 16.957 1.222 1.00 78.69 106 VAL A N 1
ATOM 829 C CA . VAL A 1 106 ? -9.682 16.125 0.784 1.00 78.69 106 VAL A CA 1
ATOM 830 C C . VAL A 1 106 ? -8.357 16.687 1.312 1.00 78.69 106 VAL A C 1
ATOM 832 O O . VAL A 1 106 ? -7.561 15.946 1.874 1.00 78.69 106 VAL A O 1
ATOM 835 N N . GLN A 1 107 ? -8.178 18.008 1.263 1.00 80.56 107 GLN A N 1
ATOM 836 C CA . GLN A 1 107 ? -6.974 18.680 1.760 1.00 80.56 107 GLN A CA 1
ATOM 837 C C . GLN A 1 107 ? -6.776 18.529 3.275 1.00 80.56 107 GLN A C 1
ATOM 839 O O . GLN A 1 107 ? -5.650 18.605 3.750 1.00 80.56 107 GLN A O 1
ATOM 844 N N . GLN A 1 108 ? -7.854 18.342 4.043 1.00 82.00 108 GLN A N 1
ATOM 845 C CA . GLN A 1 108 ? -7.774 18.151 5.494 1.00 82.00 108 GLN A CA 1
ATOM 846 C C . GLN A 1 108 ? -7.376 16.725 5.882 1.00 82.00 108 GLN A C 1
ATOM 848 O O . GLN A 1 108 ? -6.866 16.522 6.981 1.00 82.00 108 GLN A O 1
ATOM 853 N N . ILE A 1 109 ? -7.634 15.742 5.016 1.00 84.38 109 ILE A N 1
ATOM 854 C CA . ILE A 1 109 ? -7.305 14.338 5.283 1.00 84.38 109 ILE A CA 1
ATOM 855 C C . ILE A 1 109 ? -6.009 13.903 4.597 1.00 84.38 109 ILE A C 1
ATOM 857 O O . ILE A 1 109 ? -5.305 13.038 5.114 1.00 84.38 109 ILE A O 1
ATOM 861 N N . GLU A 1 110 ? -5.664 14.485 3.450 1.00 80.94 110 GLU A N 1
ATOM 862 C CA . GLU A 1 110 ? -4.426 14.187 2.733 1.00 80.94 110 GLU A CA 1
ATOM 863 C C . GLU A 1 110 ? -3.199 14.529 3.586 1.00 80.94 110 GLU A C 1
ATOM 865 O O . GLU A 1 110 ? -3.075 15.623 4.128 1.00 80.94 110 GLU A O 1
ATOM 870 N N . GLY A 1 111 ? -2.280 13.570 3.727 1.00 75.00 111 GLY A N 1
ATOM 871 C CA . GLY A 1 111 ? -1.066 13.750 4.528 1.00 75.00 111 GLY A CA 1
ATOM 872 C C . GLY A 1 111 ? -1.246 13.620 6.043 1.00 75.00 111 GLY A C 1
ATOM 873 O O . GLY A 1 111 ? -0.242 13.601 6.755 1.00 75.00 111 GLY A O 1
ATOM 874 N N . ASP A 1 112 ? -2.473 13.472 6.564 1.00 87.50 112 ASP A N 1
ATOM 875 C CA . ASP A 1 112 ? -2.652 13.145 7.981 1.00 87.50 112 ASP A CA 1
ATOM 876 C C . ASP A 1 112 ? -2.226 11.690 8.235 1.00 87.50 112 ASP A C 1
ATOM 878 O O . ASP A 1 112 ? -2.823 10.730 7.741 1.00 87.50 112 ASP A O 1
ATOM 882 N N . SER A 1 113 ? -1.192 11.544 9.065 1.00 87.75 113 SER A N 1
ATOM 883 C CA . SER A 1 113 ? -0.628 10.267 9.514 1.00 87.75 113 SER A CA 1
ATOM 884 C C . SER A 1 113 ? -1.652 9.280 10.093 1.00 87.75 113 SER A C 1
ATOM 886 O O . SER A 1 113 ? -1.411 8.074 10.081 1.00 87.75 113 SER A O 1
ATOM 888 N N . LYS A 1 114 ? -2.812 9.751 10.572 1.00 91.62 114 LYS A N 1
ATOM 889 C CA . LYS A 1 114 ? -3.913 8.900 11.059 1.00 91.62 114 LYS A CA 1
ATOM 890 C C . LYS A 1 114 ? -4.545 8.041 9.967 1.00 91.62 114 LYS A C 1
ATOM 892 O O . LYS A 1 114 ? -5.200 7.052 10.294 1.00 91.62 114 LYS A O 1
ATOM 897 N N . PHE A 1 115 ? -4.362 8.423 8.705 1.00 92.56 115 PHE A N 1
ATOM 898 C CA . PHE A 1 115 ? -4.803 7.669 7.535 1.00 92.56 115 PHE A CA 1
ATOM 899 C C . PHE A 1 115 ? -3.677 6.851 6.900 1.00 92.56 115 PHE A C 1
ATOM 901 O O . PHE A 1 115 ? -3.913 6.160 5.904 1.00 92.56 115 PHE A O 1
ATOM 908 N N . SER A 1 116 ? -2.498 6.820 7.526 1.00 92.88 116 SER A N 1
ATOM 909 C CA . SER A 1 116 ? -1.396 5.971 7.096 1.00 92.88 116 SER A CA 1
ATOM 910 C C . SER A 1 116 ? -1.529 4.532 7.581 1.00 92.88 116 SER A C 1
ATOM 912 O O . SER A 1 116 ? -1.828 4.269 8.746 1.00 92.88 116 SER A O 1
ATOM 914 N N . MET A 1 117 ? -1.265 3.584 6.682 1.00 94.81 117 MET A N 1
ATOM 915 C CA . MET A 1 117 ? -1.264 2.154 6.991 1.00 94.81 117 MET A CA 1
ATOM 916 C C . MET A 1 117 ? -0.343 1.396 6.034 1.00 94.81 117 MET A C 1
ATOM 918 O O . MET A 1 117 ? -0.417 1.572 4.817 1.00 94.81 117 MET A O 1
ATOM 922 N N . ALA A 1 118 ? 0.487 0.509 6.582 1.00 94.62 118 ALA A N 1
ATOM 923 C CA . ALA A 1 118 ? 1.349 -0.365 5.798 1.00 94.62 118 ALA A CA 1
ATOM 924 C C . ALA A 1 118 ? 0.693 -1.737 5.595 1.00 94.62 118 ALA A C 1
ATOM 926 O O . ALA A 1 118 ? 0.069 -2.289 6.501 1.00 94.62 118 ALA A O 1
ATOM 927 N N . MET A 1 119 ? 0.883 -2.326 4.413 1.00 96.06 119 MET A N 1
ATOM 928 C CA . MET A 1 119 ? 0.385 -3.668 4.104 1.00 96.06 119 MET A CA 1
ATOM 929 C C . MET A 1 119 ? 1.535 -4.666 3.955 1.00 96.06 119 MET A C 1
ATOM 931 O O . MET A 1 119 ? 2.443 -4.425 3.157 1.00 96.06 119 MET A O 1
ATOM 935 N N . PRO A 1 120 ? 1.523 -5.804 4.665 1.00 96.69 120 PRO A N 1
ATOM 936 C CA . PRO A 1 120 ? 2.453 -6.884 4.369 1.00 96.69 120 PRO A CA 1
ATOM 937 C C . PRO A 1 120 ? 2.124 -7.529 3.005 1.00 96.69 120 PRO A C 1
ATOM 939 O O . PRO A 1 120 ? 0.995 -7.369 2.525 1.00 96.69 120 PRO A O 1
ATOM 942 N N . PRO A 1 121 ? 3.068 -8.242 2.361 1.00 96.44 121 PRO A N 1
ATOM 943 C CA . PRO A 1 121 ? 2.881 -8.772 1.006 1.00 96.44 121 PRO A CA 1
ATOM 944 C C . PRO A 1 121 ? 1.632 -9.645 0.860 1.00 96.44 121 PRO A C 1
ATOM 946 O O . PRO A 1 121 ? 0.896 -9.526 -0.117 1.00 96.44 121 PRO A O 1
ATOM 949 N N . GLU A 1 122 ? 1.342 -10.470 1.865 1.00 97.38 122 GLU A N 1
ATOM 950 C CA . GLU A 1 122 ? 0.145 -11.306 1.915 1.00 97.38 122 GLU A CA 1
ATOM 951 C C . GLU A 1 122 ? -1.152 -10.506 1.978 1.00 97.38 122 GLU A C 1
ATOM 953 O O . GLU A 1 122 ? -2.140 -10.922 1.387 1.00 97.38 122 GLU A O 1
ATOM 958 N N . ALA A 1 123 ? -1.160 -9.343 2.632 1.00 97.88 123 ALA A N 1
ATOM 959 C CA . ALA A 1 123 ? -2.346 -8.502 2.672 1.00 97.88 123 ALA A CA 1
ATOM 960 C C . ALA A 1 123 ? -2.580 -7.814 1.326 1.00 97.88 123 ALA A C 1
ATOM 962 O O . ALA A 1 123 ? -3.732 -7.593 0.970 1.00 97.88 123 ALA A O 1
ATOM 963 N N . VAL A 1 124 ? -1.516 -7.461 0.591 1.00 97.19 124 VAL A N 1
ATOM 964 C CA . VAL A 1 124 ? -1.637 -6.898 -0.766 1.00 97.19 124 VAL A CA 1
ATOM 965 C C . VAL A 1 124 ? -2.185 -7.958 -1.722 1.00 97.19 124 VAL A C 1
ATOM 967 O O . VAL A 1 124 ? -3.133 -7.693 -2.455 1.00 97.19 124 VAL A O 1
ATOM 970 N N . ALA A 1 125 ? -1.637 -9.175 -1.672 1.00 96.50 125 ALA A N 1
ATOM 971 C CA . ALA A 1 125 ? -2.113 -10.306 -2.464 1.00 96.50 125 ALA A CA 1
ATOM 972 C C . ALA A 1 125 ? -3.582 -10.662 -2.157 1.00 96.50 125 ALA A C 1
ATOM 974 O O . ALA A 1 125 ? -4.387 -10.825 -3.076 1.00 96.50 125 ALA A O 1
ATOM 975 N N . ASP A 1 126 ? -3.949 -10.728 -0.873 1.00 97.69 126 ASP A N 1
ATOM 976 C CA . ASP A 1 126 ? -5.320 -10.999 -0.426 1.00 97.69 126 ASP A CA 1
ATOM 977 C C . ASP A 1 126 ? -6.288 -9.893 -0.868 1.00 97.69 126 ASP A C 1
ATOM 979 O O . ASP A 1 126 ? -7.325 -10.193 -1.454 1.00 97.69 126 ASP A O 1
ATOM 983 N N . TYR A 1 127 ? -5.907 -8.622 -0.711 1.00 96.38 127 TYR A N 1
ATOM 984 C CA . TYR A 1 127 ? -6.706 -7.488 -1.174 1.00 96.38 127 TYR A CA 1
ATOM 985 C C . TYR A 1 127 ? -6.981 -7.553 -2.683 1.00 96.38 127 TYR A C 1
ATOM 987 O O . TYR A 1 127 ? -8.134 -7.454 -3.099 1.00 96.38 127 TYR A O 1
ATOM 995 N N . VAL A 1 128 ? -5.951 -7.784 -3.505 1.00 93.50 128 VAL A N 1
ATOM 996 C CA . VAL A 1 128 ? -6.111 -7.952 -4.960 1.00 93.50 128 VAL A CA 1
ATOM 997 C C . VAL A 1 128 ? -7.019 -9.143 -5.281 1.00 93.50 128 VAL A C 1
ATOM 999 O O . VAL A 1 128 ? -7.861 -9.067 -6.172 1.00 93.50 128 VAL A O 1
ATOM 1002 N N . THR A 1 129 ? -6.900 -10.232 -4.526 1.00 93.69 129 THR A N 1
ATOM 1003 C CA . THR A 1 129 ? -7.721 -11.426 -4.747 1.00 93.69 129 THR A CA 1
ATOM 1004 C C . THR A 1 129 ? -9.184 -11.199 -4.393 1.00 93.69 129 THR A C 1
ATOM 1006 O O . THR A 1 129 ? -10.062 -11.585 -5.158 1.00 93.69 129 THR A O 1
ATOM 1009 N N . ARG A 1 130 ? -9.468 -10.550 -3.262 1.00 93.06 130 ARG A N 1
ATOM 1010 C CA . ARG A 1 130 ? -10.837 -10.372 -2.763 1.00 93.06 130 ARG A CA 1
ATOM 1011 C C . ARG A 1 130 ? -11.572 -9.214 -3.411 1.00 93.06 130 ARG A C 1
ATOM 1013 O O . ARG A 1 130 ? -12.740 -9.356 -3.737 1.00 93.06 130 ARG A O 1
ATOM 1020 N N . MET A 1 131 ? -10.906 -8.074 -3.561 1.00 90.19 131 MET A N 1
ATOM 1021 C CA . MET A 1 131 ? -11.554 -6.843 -4.024 1.00 90.19 131 MET A CA 1
ATOM 1022 C C . MET A 1 131 ? -11.615 -6.757 -5.546 1.00 90.19 131 MET A C 1
ATOM 1024 O O . MET A 1 131 ? -12.462 -6.050 -6.082 1.00 90.19 131 MET A O 1
ATOM 1028 N N . TRP A 1 132 ? -10.731 -7.482 -6.235 1.00 87.62 132 TRP A N 1
ATOM 1029 C CA . TRP A 1 132 ? -10.592 -7.408 -7.687 1.00 87.62 132 TRP A CA 1
ATOM 1030 C C . TRP A 1 132 ? -10.717 -8.757 -8.394 1.00 87.62 132 TRP A C 1
ATOM 1032 O O . TRP A 1 132 ? -10.560 -8.817 -9.614 1.00 87.62 132 TRP A O 1
ATOM 1042 N N . GLU A 1 133 ? -10.984 -9.830 -7.644 1.00 89.44 133 GLU A N 1
ATOM 1043 C CA . GLU A 1 133 ? -11.189 -11.187 -8.167 1.00 89.44 133 GLU A CA 1
ATOM 1044 C C . GLU A 1 133 ? -10.011 -1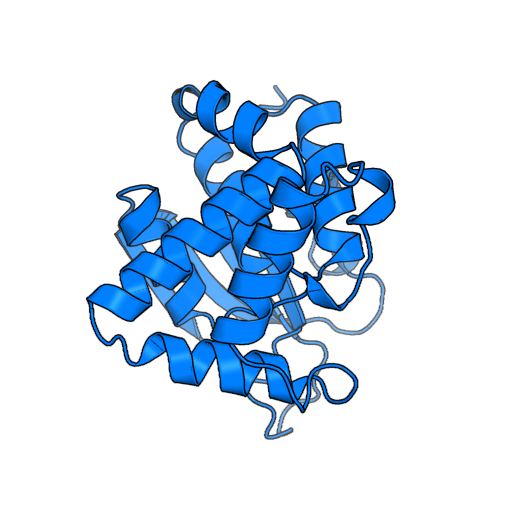1.689 -9.026 1.00 89.44 133 GLU A C 1
ATOM 1046 O O . GLU A 1 133 ? -10.179 -12.455 -9.978 1.00 89.44 133 GLU A O 1
ATOM 1051 N N . ARG A 1 134 ? -8.784 -11.254 -8.702 1.00 89.31 134 ARG A N 1
ATOM 1052 C CA . ARG A 1 134 ? -7.562 -11.640 -9.425 1.00 89.31 134 ARG A CA 1
ATOM 1053 C C . ARG A 1 134 ? -6.750 -12.665 -8.668 1.00 89.31 134 ARG A C 1
ATOM 1055 O O . ARG A 1 134 ? -6.544 -12.556 -7.466 1.00 89.31 134 ARG A O 1
ATOM 1062 N N . ARG A 1 135 ? -6.211 -13.651 -9.379 1.00 90.25 135 ARG A N 1
ATOM 1063 C CA . ARG A 1 135 ? -5.326 -14.624 -8.738 1.00 90.25 135 ARG A CA 1
ATOM 1064 C C . ARG A 1 135 ? -3.976 -13.970 -8.485 1.00 90.25 135 ARG A C 1
ATOM 1066 O O . ARG A 1 135 ? -3.476 -13.215 -9.314 1.00 90.25 135 ARG A O 1
ATOM 1073 N N . THR A 1 136 ? -3.374 -14.274 -7.343 1.00 91.62 136 THR A N 1
ATOM 1074 C CA . THR A 1 136 ? -2.071 -13.717 -6.979 1.00 91.62 136 THR A CA 1
ATOM 1075 C C . THR A 1 136 ? -1.107 -14.789 -6.500 1.00 91.62 136 THR A C 1
ATOM 1077 O O . THR A 1 136 ? -1.508 -15.825 -5.971 1.00 91.62 136 THR A O 1
ATOM 1080 N N . SER A 1 137 ? 0.187 -14.540 -6.691 1.00 91.44 137 SER A N 1
ATOM 1081 C CA . SER A 1 137 ? 1.257 -15.361 -6.122 1.00 91.44 137 SER A CA 1
ATOM 1082 C C . SER A 1 137 ? 2.396 -14.478 -5.637 1.00 91.44 137 SER A C 1
ATOM 1084 O O . SER A 1 137 ? 2.807 -13.557 -6.346 1.00 91.44 137 SER A O 1
ATOM 1086 N N . ILE A 1 138 ? 2.932 -14.780 -4.457 1.00 92.62 138 ILE A N 1
ATOM 1087 C CA . ILE A 1 138 ? 4.005 -14.008 -3.830 1.00 92.62 138 ILE A CA 1
ATOM 1088 C C . ILE A 1 138 ? 5.320 -14.754 -4.017 1.00 92.62 138 ILE A C 1
ATOM 1090 O O . ILE A 1 138 ? 5.449 -15.908 -3.622 1.00 92.62 138 ILE A O 1
ATOM 1094 N N . THR A 1 139 ? 6.307 -14.076 -4.590 1.00 90.69 139 THR A N 1
ATOM 1095 C CA . THR A 1 139 ? 7.694 -14.538 -4.652 1.00 90.69 139 THR A CA 1
ATOM 1096 C C . THR A 1 139 ? 8.555 -13.625 -3.795 1.00 90.69 139 THR A C 1
ATOM 1098 O O . THR A 1 139 ? 8.547 -12.404 -3.961 1.00 90.69 139 THR A O 1
ATOM 1101 N N . GLU A 1 140 ? 9.297 -14.215 -2.865 1.00 88.25 140 GLU A N 1
ATOM 1102 C CA . GLU A 1 140 ? 10.264 -13.513 -2.029 1.00 88.25 140 GLU A CA 1
ATOM 1103 C C . GLU A 1 140 ? 11.649 -13.520 -2.691 1.00 88.25 140 GLU A C 1
ATOM 1105 O O . GLU A 1 140 ? 12.119 -14.552 -3.163 1.00 88.25 140 GLU A O 1
ATOM 1110 N N . GLY A 1 141 ? 12.345 -12.382 -2.664 1.00 72.62 141 GLY A N 1
ATOM 1111 C CA . GLY A 1 141 ? 13.695 -12.242 -3.212 1.00 72.62 141 GLY A CA 1
ATOM 1112 C C . GLY A 1 141 ? 13.755 -11.528 -4.562 1.00 72.62 141 GLY A C 1
ATOM 1113 O O . GLY A 1 141 ? 12.747 -11.277 -5.220 1.00 72.62 141 GLY A O 1
ATOM 1114 N N . SER A 1 142 ? 14.975 -11.137 -4.937 1.00 60.12 142 SER A N 1
ATOM 1115 C CA . SER A 1 142 ? 15.269 -10.340 -6.125 1.00 60.12 142 SER A CA 1
ATOM 1116 C C . SER A 1 142 ? 15.090 -11.162 -7.399 1.00 60.12 142 SER A C 1
ATOM 1118 O O . SER A 1 142 ? 16.055 -11.686 -7.953 1.00 60.12 142 SER A O 1
ATOM 1120 N N . GLY A 1 143 ? 13.859 -11.258 -7.888 1.00 54.81 143 GLY A N 1
ATOM 1121 C CA . GLY A 1 143 ? 13.659 -11.511 -9.305 1.00 54.81 143 GLY A CA 1
ATOM 1122 C C . GLY A 1 143 ? 14.203 -10.308 -10.066 1.00 54.81 143 GLY A C 1
ATOM 1123 O O . GLY A 1 143 ? 13.794 -9.174 -9.801 1.00 54.81 143 GLY A O 1
ATOM 1124 N N . ALA A 1 144 ? 15.137 -10.527 -10.993 1.00 56.44 144 ALA A N 1
ATOM 1125 C CA . ALA A 1 144 ? 15.323 -9.557 -12.058 1.00 56.44 144 ALA A CA 1
ATOM 1126 C C . ALA A 1 144 ? 13.935 -9.318 -12.666 1.00 56.44 144 ALA A C 1
ATOM 1128 O O . ALA A 1 144 ? 13.192 -10.270 -12.916 1.00 56.44 144 ALA A O 1
ATOM 1129 N N . LEU A 1 145 ? 13.549 -8.053 -12.821 1.00 64.75 145 LEU A N 1
ATOM 1130 C CA . LEU A 1 145 ? 12.288 -7.675 -13.450 1.00 64.75 145 LEU A CA 1
ATOM 1131 C C . LEU A 1 145 ? 12.412 -7.963 -14.956 1.00 64.75 145 LEU A C 1
ATOM 1133 O O . LEU A 1 145 ? 12.528 -7.050 -15.766 1.00 64.75 145 LEU A O 1
ATOM 1137 N N . THR A 1 146 ? 12.521 -9.235 -15.335 1.00 54.41 146 THR A N 1
ATOM 1138 C CA . THR A 1 146 ? 12.748 -9.679 -16.709 1.00 54.41 146 THR A CA 1
ATOM 1139 C C . THR A 1 146 ? 11.433 -10.194 -17.268 1.00 54.41 146 THR A C 1
ATOM 1141 O O . THR A 1 146 ? 11.013 -11.303 -16.956 1.00 54.41 146 THR A O 1
ATOM 1144 N N . GLY A 1 147 ? 10.772 -9.359 -18.074 1.00 58.88 147 GLY A N 1
ATOM 1145 C CA . GLY A 1 147 ? 9.678 -9.776 -18.959 1.00 58.88 147 GLY A CA 1
ATOM 1146 C C . GLY A 1 147 ? 8.319 -10.056 -18.307 1.00 58.88 147 GLY A C 1
ATOM 1147 O O . GLY A 1 147 ? 7.509 -10.752 -18.908 1.00 58.88 147 GLY A O 1
ATOM 1148 N N . GLY A 1 148 ? 8.054 -9.533 -17.106 1.00 71.31 148 GLY A N 1
ATOM 1149 C CA . GLY A 1 148 ? 6.815 -9.798 -16.361 1.00 71.31 148 GLY A CA 1
ATOM 1150 C C . GLY A 1 148 ? 5.944 -8.572 -16.064 1.00 71.31 148 GLY A C 1
ATOM 1151 O O . GLY A 1 148 ? 6.260 -7.435 -16.421 1.00 71.31 148 GLY A O 1
ATOM 1152 N N . GLN A 1 149 ? 4.847 -8.814 -15.346 1.00 86.31 149 GLN A N 1
ATOM 1153 C CA . GLN A 1 149 ? 4.031 -7.785 -14.702 1.00 86.31 149 GLN A CA 1
ATOM 1154 C C . GLN A 1 149 ? 3.712 -8.196 -13.260 1.00 86.31 149 GLN A C 1
ATOM 1156 O O . GLN A 1 149 ? 3.522 -9.380 -12.982 1.00 86.31 149 GLN A O 1
ATOM 1161 N N . GLY A 1 150 ? 3.644 -7.237 -12.342 1.00 91.19 150 GLY A N 1
ATOM 1162 C CA . GLY A 1 150 ? 3.323 -7.518 -10.944 1.00 91.19 150 GLY A CA 1
ATOM 1163 C C . GLY A 1 150 ? 3.564 -6.336 -10.018 1.00 91.19 150 GLY A C 1
ATOM 1164 O O . GLY A 1 150 ? 4.196 -5.346 -10.388 1.00 91.19 150 GLY A O 1
ATOM 1165 N N . ILE A 1 151 ? 3.055 -6.444 -8.797 1.00 94.38 151 ILE A N 1
ATOM 1166 C CA . ILE A 1 151 ? 3.310 -5.474 -7.733 1.00 94.38 151 ILE A CA 1
ATOM 1167 C C . ILE A 1 151 ? 4.632 -5.851 -7.065 1.00 94.38 151 ILE A C 1
ATOM 1169 O O . ILE A 1 151 ? 4.810 -6.972 -6.600 1.00 94.38 151 ILE A O 1
ATOM 1173 N N . ILE A 1 152 ? 5.579 -4.925 -7.026 1.00 94.38 152 ILE A N 1
ATOM 1174 C CA . ILE A 1 152 ? 6.924 -5.140 -6.498 1.00 94.38 152 ILE A CA 1
ATOM 1175 C C . ILE A 1 152 ? 7.076 -4.426 -5.159 1.00 94.38 152 ILE A C 1
ATOM 1177 O O . ILE A 1 152 ? 6.766 -3.243 -5.036 1.00 94.38 152 ILE A O 1
ATOM 1181 N N . GLY A 1 153 ? 7.560 -5.143 -4.150 1.00 94.69 153 GLY A N 1
ATOM 1182 C CA . GLY A 1 153 ? 7.923 -4.587 -2.850 1.00 94.69 153 GLY A CA 1
ATOM 1183 C C . GLY A 1 153 ? 9.417 -4.292 -2.803 1.00 94.69 153 GLY A C 1
ATOM 1184 O O . GLY A 1 153 ? 10.224 -5.168 -3.125 1.00 94.69 153 GLY A O 1
ATOM 1185 N N . VAL A 1 154 ? 9.804 -3.083 -2.394 1.00 93.25 154 VAL A N 1
ATOM 1186 C CA . VAL A 1 154 ? 11.210 -2.655 -2.351 1.00 93.25 154 VAL A CA 1
ATOM 1187 C C . VAL A 1 154 ? 11.687 -2.298 -0.950 1.00 93.25 154 VAL A C 1
ATOM 1189 O O . VAL A 1 154 ? 10.936 -1.812 -0.102 1.00 93.25 154 VAL A O 1
ATOM 1192 N N . SER A 1 155 ? 12.977 -2.522 -0.720 1.00 91.56 155 SER A N 1
ATOM 1193 C CA . SER A 1 155 ? 13.674 -2.214 0.523 1.00 91.56 155 SER A CA 1
ATOM 1194 C C . SER A 1 155 ? 14.989 -1.486 0.256 1.00 91.56 155 SER A C 1
ATOM 1196 O O . SER A 1 155 ? 15.636 -1.696 -0.771 1.00 91.56 155 SER A O 1
ATOM 1198 N N . LYS A 1 156 ? 15.398 -0.657 1.220 1.00 87.88 156 LYS A N 1
ATOM 1199 C CA . LYS A 1 156 ? 16.735 -0.050 1.308 1.00 87.88 156 LYS A CA 1
ATOM 1200 C C . LYS A 1 156 ? 17.604 -0.713 2.390 1.00 87.88 156 LYS A C 1
ATOM 1202 O O . LYS A 1 156 ? 18.706 -0.257 2.686 1.00 87.88 156 LYS A O 1
ATOM 1207 N N . SER A 1 157 ? 17.101 -1.756 3.043 1.00 77.75 157 SER A N 1
ATOM 1208 C CA . SER A 1 157 ? 17.782 -2.385 4.169 1.00 77.75 157 SER A CA 1
ATOM 1209 C C . SER A 1 157 ? 19.042 -3.115 3.717 1.00 77.75 157 SER A C 1
ATOM 1211 O O . SER A 1 157 ? 19.075 -3.771 2.673 1.00 77.75 157 SER A O 1
ATOM 1213 N N . LYS A 1 158 ? 20.103 -3.004 4.523 1.00 67.31 158 LYS A N 1
ATOM 1214 C CA . LYS A 1 158 ? 21.344 -3.746 4.293 1.00 67.31 158 LYS A CA 1
ATOM 1215 C C . LYS A 1 158 ? 21.076 -5.246 4.438 1.00 67.31 158 LYS A C 1
ATOM 1217 O O . LYS A 1 158 ? 20.257 -5.668 5.258 1.00 67.31 158 LYS A O 1
ATOM 1222 N N . ALA A 1 159 ? 21.791 -6.054 3.655 1.00 59.88 159 ALA A N 1
ATOM 1223 C CA . ALA A 1 159 ? 21.736 -7.506 3.785 1.00 59.88 159 ALA A CA 1
ATOM 1224 C C . ALA A 1 159 ? 22.036 -7.913 5.242 1.00 59.88 159 ALA A C 1
ATOM 1226 O O . ALA A 1 159 ? 22.948 -7.367 5.859 1.00 59.88 159 ALA A O 1
ATOM 1227 N N . GLY A 1 160 ? 21.233 -8.822 5.802 1.00 57.75 160 GLY A N 1
ATOM 1228 C CA . GLY A 1 160 ? 21.388 -9.304 7.180 1.00 57.75 160 GLY A CA 1
ATOM 1229 C C . GLY A 1 160 ? 20.667 -8.493 8.265 1.00 57.75 160 GLY A C 1
ATOM 1230 O O . GLY A 1 160 ? 20.638 -8.930 9.412 1.00 57.75 160 GLY A O 1
ATOM 1231 N N . THR A 1 161 ? 20.031 -7.356 7.948 1.00 64.81 161 THR A N 1
ATOM 1232 C CA . THR A 1 161 ? 19.185 -6.667 8.941 1.00 64.81 161 THR A CA 1
ATOM 1233 C C . THR A 1 161 ? 17.874 -7.438 9.143 1.00 64.81 161 THR A C 1
ATOM 1235 O O . THR A 1 161 ? 17.094 -7.591 8.202 1.00 64.81 161 THR A O 1
ATOM 1238 N N . LYS A 1 162 ? 17.604 -7.906 10.371 1.00 72.44 162 LYS A N 1
ATOM 1239 C CA . LYS A 1 162 ? 16.331 -8.546 10.751 1.00 72.44 162 LYS A CA 1
ATOM 1240 C C . LYS A 1 162 ? 15.234 -7.493 10.934 1.00 72.44 162 LYS A C 1
ATOM 1242 O O . LYS A 1 162 ? 14.868 -7.152 12.053 1.00 72.44 162 LYS A O 1
ATOM 1247 N N . LEU A 1 163 ? 14.742 -6.949 9.827 1.00 84.25 163 LEU A N 1
ATOM 1248 C CA . LEU A 1 163 ? 13.565 -6.082 9.811 1.00 84.25 163 LEU A CA 1
ATOM 1249 C C . LEU A 1 163 ? 12.340 -6.871 9.341 1.00 84.25 163 LEU A C 1
ATOM 1251 O O . LEU A 1 163 ? 12.493 -7.747 8.480 1.00 84.25 163 LEU A O 1
ATOM 1255 N N . PRO A 1 164 ? 11.133 -6.548 9.845 1.00 89.00 164 PRO A N 1
ATOM 1256 C CA . PRO A 1 164 ? 9.894 -7.121 9.336 1.00 89.00 164 PRO A CA 1
ATOM 1257 C C . PRO A 1 164 ? 9.844 -7.052 7.812 1.00 89.00 164 PRO A C 1
ATOM 1259 O O . PRO A 1 164 ? 10.201 -6.036 7.210 1.00 89.00 164 PRO A O 1
ATOM 1262 N N . TYR A 1 165 ? 9.460 -8.169 7.194 1.00 91.88 165 TYR A N 1
ATOM 1263 C CA . TYR A 1 165 ? 9.340 -8.307 5.744 1.00 91.88 165 TYR A CA 1
ATOM 1264 C C . TYR A 1 165 ? 10.593 -7.840 4.985 1.00 91.88 165 TYR A C 1
ATOM 1266 O O . TYR A 1 165 ? 10.497 -7.102 4.009 1.00 91.88 165 TYR A O 1
ATOM 1274 N N . LYS A 1 166 ? 11.788 -8.234 5.448 1.00 89.44 166 LYS A N 1
ATOM 1275 C CA . LYS A 1 166 ? 13.084 -7.848 4.850 1.00 89.44 166 LYS A CA 1
ATOM 1276 C C . LYS A 1 166 ? 13.281 -6.333 4.740 1.00 89.44 166 LYS A C 1
ATOM 1278 O O . LYS A 1 166 ? 13.995 -5.852 3.864 1.00 89.44 166 LYS A O 1
ATOM 1283 N N . GLY A 1 167 ? 12.637 -5.578 5.628 1.00 89.94 167 GLY A N 1
ATOM 1284 C CA . GLY A 1 167 ? 12.683 -4.123 5.627 1.00 89.94 167 GLY A CA 1
ATOM 1285 C C . GLY A 1 167 ? 11.994 -3.500 4.420 1.00 89.94 167 GLY A C 1
ATOM 1286 O O . GLY A 1 167 ? 12.446 -2.457 3.951 1.00 89.94 167 GLY A O 1
ATOM 1287 N N . LEU A 1 168 ? 10.953 -4.140 3.886 1.00 93.06 168 LEU A N 1
ATOM 1288 C CA . LEU A 1 168 ? 10.040 -3.552 2.911 1.00 93.06 168 LEU A CA 1
ATOM 1289 C C . LEU A 1 168 ? 9.627 -2.131 3.339 1.00 93.06 168 LEU A C 1
ATOM 1291 O O . LEU A 1 168 ? 9.259 -1.902 4.492 1.00 93.06 168 LEU A O 1
ATOM 1295 N N . LYS A 1 169 ? 9.684 -1.182 2.401 1.00 92.25 169 LYS A N 1
ATOM 1296 C CA . LYS A 1 169 ? 9.322 0.226 2.635 1.00 92.25 169 LYS A CA 1
ATOM 1297 C C . LYS A 1 169 ? 8.301 0.781 1.656 1.00 92.25 169 LYS A C 1
ATOM 1299 O O . LYS A 1 169 ? 7.642 1.751 2.002 1.00 92.25 169 LYS A O 1
ATOM 1304 N N . HIS A 1 170 ? 8.200 0.221 0.453 1.00 94.75 170 HIS A N 1
ATOM 1305 C CA . HIS A 1 170 ? 7.321 0.760 -0.580 1.00 94.75 170 HIS A CA 1
ATOM 1306 C C . HIS A 1 170 ? 6.893 -0.322 -1.571 1.00 94.75 170 HIS A C 1
ATOM 1308 O O . HIS A 1 170 ? 7.663 -1.254 -1.824 1.00 94.75 170 HIS A O 1
ATOM 1314 N N . TYR A 1 171 ? 5.701 -0.171 -2.146 1.00 96.06 171 TYR A N 1
ATOM 1315 C CA . TYR A 1 171 ? 5.221 -0.980 -3.264 1.00 96.06 171 TYR A CA 1
ATOM 1316 C C . TYR A 1 171 ? 5.046 -0.141 -4.520 1.00 96.06 171 TYR A C 1
ATOM 1318 O O . TYR A 1 171 ? 4.607 1.005 -4.470 1.00 96.06 171 TYR A O 1
ATOM 1326 N N . MET A 1 172 ? 5.341 -0.743 -5.662 1.00 94.31 172 MET A N 1
ATOM 1327 C CA . MET A 1 172 ? 5.140 -0.147 -6.979 1.00 94.31 172 MET A CA 1
ATOM 1328 C C . MET A 1 172 ? 4.555 -1.196 -7.908 1.00 94.31 172 MET A C 1
ATOM 1330 O O . MET A 1 172 ? 4.703 -2.388 -7.659 1.00 94.31 172 MET A O 1
ATOM 1334 N N . TYR A 1 173 ? 3.925 -0.782 -8.997 1.00 93.56 173 TYR A N 1
ATOM 1335 C CA . TYR A 1 173 ? 3.521 -1.726 -10.031 1.00 93.56 173 TYR A CA 1
ATOM 1336 C C . TYR A 1 173 ? 4.550 -1.736 -11.159 1.00 93.56 173 TYR A C 1
ATOM 1338 O O . TYR A 1 173 ? 4.953 -0.681 -11.637 1.00 93.56 173 TYR A O 1
ATOM 1346 N N . TYR A 1 174 ? 4.992 -2.916 -11.578 1.00 91.56 174 TYR A N 1
ATOM 1347 C CA . TYR A 1 174 ? 5.897 -3.115 -12.704 1.00 91.56 174 TYR A CA 1
ATOM 1348 C C . TYR A 1 174 ? 5.151 -3.798 -13.851 1.00 91.56 174 TYR A C 1
ATOM 1350 O O . TYR A 1 174 ? 4.444 -4.783 -13.635 1.00 91.56 174 TYR A O 1
ATOM 1358 N N . LYS A 1 175 ? 5.345 -3.311 -15.077 1.00 89.19 175 LYS A N 1
ATOM 1359 C CA . LYS A 1 175 ? 4.861 -3.946 -16.306 1.00 89.19 175 LYS A CA 1
ATOM 1360 C C . LYS A 1 175 ? 5.797 -3.625 -17.463 1.00 89.19 175 LYS A C 1
ATOM 1362 O O . LYS A 1 175 ? 5.957 -2.457 -17.810 1.00 89.19 175 LYS A O 1
ATOM 1367 N N . ASN A 1 176 ? 6.372 -4.653 -18.086 1.00 86.88 176 ASN A N 1
ATOM 1368 C CA . ASN A 1 176 ? 7.137 -4.544 -19.338 1.00 86.88 176 ASN A CA 1
ATOM 1369 C C . ASN A 1 176 ? 8.184 -3.411 -19.331 1.00 86.88 176 ASN A C 1
ATOM 1371 O O . ASN A 1 176 ? 8.188 -2.549 -20.207 1.00 86.88 176 ASN A O 1
ATOM 1375 N N . GLY A 1 177 ? 9.042 -3.370 -18.310 1.00 87.00 177 GLY A N 1
ATOM 1376 C CA . GLY A 1 177 ? 10.088 -2.345 -18.182 1.00 87.00 177 GLY A CA 1
ATOM 1377 C C . GLY A 1 177 ? 9.614 -0.991 -17.643 1.00 87.00 177 GLY A C 1
ATOM 1378 O O . GLY A 1 177 ? 10.444 -0.124 -17.401 1.00 87.00 177 GLY A O 1
ATOM 1379 N N . THR A 1 178 ? 8.312 -0.807 -17.415 1.00 89.94 178 THR A N 1
ATOM 1380 C CA . THR A 1 178 ? 7.744 0.425 -16.850 1.00 89.94 178 THR A CA 1
ATOM 1381 C C . THR A 1 178 ? 7.332 0.208 -15.399 1.00 89.94 178 THR A C 1
ATOM 1383 O O . THR A 1 178 ? 6.658 -0.771 -15.076 1.00 89.94 178 THR A O 1
ATOM 1386 N N . ILE A 1 179 ? 7.711 1.136 -14.523 1.00 91.50 179 ILE A N 1
ATOM 1387 C CA . ILE A 1 179 ? 7.273 1.193 -13.126 1.00 91.50 179 ILE A CA 1
ATOM 1388 C C . ILE A 1 179 ? 6.244 2.302 -12.959 1.00 91.50 179 ILE A C 1
ATOM 1390 O O . ILE A 1 179 ? 6.483 3.428 -13.373 1.00 91.50 179 ILE A O 1
ATOM 1394 N N . TYR A 1 180 ? 5.138 1.999 -12.292 1.00 91.88 180 TYR A N 1
ATOM 1395 C CA . TYR A 1 180 ? 4.082 2.928 -11.915 1.00 91.88 180 TYR A CA 1
ATOM 1396 C C . TYR A 1 180 ? 4.148 3.144 -10.404 1.00 91.88 180 TYR A C 1
ATOM 1398 O O . TYR A 1 180 ? 4.011 2.203 -9.614 1.00 91.88 180 TYR A O 1
ATOM 1406 N N . SER A 1 181 ? 4.418 4.382 -10.002 1.00 91.56 181 SER A N 1
ATOM 1407 C CA . SER A 1 181 ? 4.534 4.795 -8.603 1.00 91.56 181 SER A CA 1
ATOM 1408 C C . SER A 1 181 ? 4.386 6.307 -8.504 1.00 91.56 181 SER A C 1
ATOM 1410 O O . SER A 1 181 ? 4.590 7.006 -9.490 1.00 91.56 181 SER A O 1
ATOM 1412 N N . TRP A 1 182 ? 4.073 6.840 -7.322 1.00 90.12 182 TRP A N 1
ATOM 1413 C CA . TRP A 1 182 ? 4.092 8.294 -7.072 1.00 90.12 182 TRP A CA 1
ATOM 1414 C C . TRP A 1 182 ? 3.302 9.123 -8.101 1.00 90.12 182 TRP A C 1
ATOM 1416 O O . TRP A 1 182 ? 3.641 10.270 -8.370 1.00 90.12 182 TRP A O 1
ATOM 1426 N N . GLY A 1 183 ? 2.283 8.516 -8.710 1.00 86.62 183 GLY A N 1
ATOM 1427 C CA . GLY A 1 183 ? 1.437 9.129 -9.722 1.00 86.62 183 GLY A CA 1
ATOM 1428 C C . GLY A 1 183 ? 2.073 9.379 -11.081 1.00 86.62 183 GLY A C 1
ATOM 1429 O O . GLY A 1 183 ? 1.583 10.195 -11.852 1.00 86.62 183 GLY A O 1
ATOM 1430 N N . ARG A 1 184 ? 3.152 8.665 -11.401 1.00 89.81 184 ARG A N 1
ATOM 1431 C CA . ARG A 1 184 ? 3.833 8.746 -12.694 1.00 89.81 184 ARG A CA 1
ATOM 1432 C C . ARG A 1 184 ? 4.526 7.433 -13.043 1.00 89.81 184 ARG A C 1
ATOM 1434 O O . ARG A 1 184 ? 4.486 6.457 -12.289 1.00 89.81 184 ARG A O 1
ATOM 1441 N N . THR A 1 185 ? 5.159 7.418 -14.209 1.00 91.69 185 THR A N 1
ATOM 1442 C CA . THR A 1 185 ? 5.929 6.275 -14.697 1.00 91.69 185 THR A CA 1
ATOM 1443 C C . THR A 1 185 ? 7.429 6.497 -14.578 1.00 91.69 185 THR A C 1
ATOM 1445 O O . THR A 1 185 ? 7.911 7.615 -14.747 1.00 91.69 185 THR A O 1
ATOM 1448 N N . PHE A 1 186 ? 8.168 5.413 -14.368 1.00 92.31 186 PHE A N 1
ATOM 1449 C CA . PHE A 1 186 ? 9.623 5.388 -14.268 1.00 92.31 186 PHE A CA 1
ATOM 1450 C C . PHE A 1 186 ? 10.201 4.215 -15.063 1.00 92.31 186 PHE A C 1
ATOM 1452 O O . PHE A 1 186 ? 9.552 3.179 -15.211 1.00 92.31 186 PHE A O 1
ATOM 1459 N N . SER A 1 187 ? 11.440 4.358 -15.529 1.00 91.44 187 SER A N 1
ATOM 1460 C CA . SER A 1 187 ? 12.192 3.306 -16.229 1.00 91.44 187 SER A CA 1
ATOM 1461 C C . SER A 1 187 ? 12.825 2.276 -15.294 1.00 91.44 187 SER A C 1
ATOM 1463 O O . SER A 1 187 ? 13.159 1.173 -15.723 1.00 91.44 187 SER A O 1
ATOM 1465 N N . SER A 1 188 ? 13.017 2.607 -14.016 1.00 90.00 188 SER A N 1
ATOM 1466 C CA . SER A 1 188 ? 13.675 1.716 -13.061 1.00 90.00 188 SER A CA 1
ATOM 1467 C C . SER A 1 188 ? 13.294 2.005 -11.608 1.00 90.00 188 SER A C 1
ATOM 1469 O O . SER A 1 188 ? 12.763 3.066 -11.275 1.00 90.00 188 SER A O 1
ATOM 1471 N N . VAL A 1 189 ? 13.586 1.049 -10.715 1.00 90.50 189 VAL A N 1
ATOM 1472 C CA . VAL A 1 189 ? 13.402 1.219 -9.260 1.00 90.50 189 VAL A CA 1
ATOM 1473 C C . VAL A 1 189 ? 14.256 2.378 -8.742 1.00 90.50 189 VAL A C 1
ATOM 1475 O O . VAL A 1 189 ? 13.818 3.107 -7.857 1.00 90.50 189 VAL A O 1
ATOM 1478 N N . ALA A 1 190 ? 15.456 2.559 -9.300 1.00 90.00 190 ALA A N 1
ATOM 1479 C CA . ALA A 1 190 ? 16.350 3.649 -8.927 1.00 90.00 190 ALA A CA 1
ATOM 1480 C C . ALA A 1 190 ? 15.756 5.018 -9.293 1.00 90.00 190 ALA A C 1
ATOM 1482 O O . ALA A 1 190 ? 15.803 5.931 -8.474 1.00 90.00 190 ALA A O 1
ATOM 1483 N N . ASP A 1 191 ? 15.124 5.136 -10.462 1.00 91.31 191 ASP A N 1
ATOM 1484 C CA . ASP A 1 191 ? 14.463 6.377 -10.883 1.00 91.31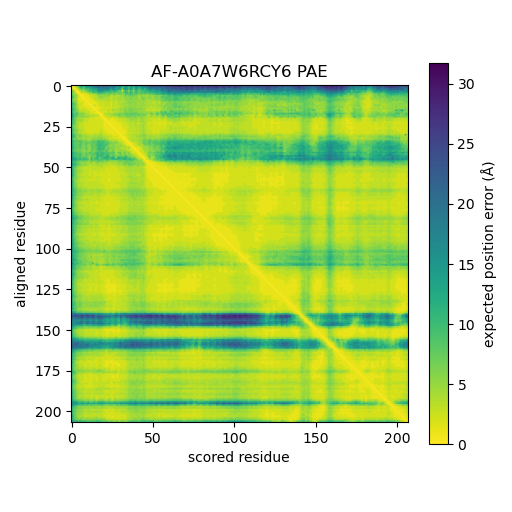 191 ASP A CA 1
ATOM 1485 C C . ASP A 1 191 ? 13.236 6.686 -10.012 1.00 91.31 191 ASP A C 1
ATOM 1487 O O . ASP A 1 191 ? 12.991 7.838 -9.660 1.00 91.31 191 ASP A O 1
ATOM 1491 N N . ALA A 1 192 ? 12.479 5.653 -9.626 1.00 91.69 192 ALA A N 1
ATOM 1492 C CA . ALA A 1 192 ? 11.273 5.800 -8.813 1.00 91.69 192 ALA A CA 1
ATOM 1493 C C . ALA A 1 192 ? 11.556 6.134 -7.340 1.00 91.69 192 ALA A C 1
ATOM 1495 O O . ALA A 1 192 ? 10.770 6.836 -6.705 1.00 91.69 192 ALA A O 1
ATOM 1496 N N . MET A 1 193 ? 12.646 5.603 -6.782 1.00 91.75 193 MET A N 1
ATOM 1497 C CA . MET A 1 193 ? 12.955 5.680 -5.347 1.00 91.75 193 MET A CA 1
ATOM 1498 C C . MET A 1 193 ? 14.135 6.601 -5.015 1.00 91.75 193 MET A C 1
ATOM 1500 O O . MET A 1 193 ? 14.448 6.809 -3.839 1.00 91.75 193 MET A O 1
ATOM 1504 N N . GLY A 1 194 ? 14.807 7.131 -6.036 1.00 87.50 194 GLY A N 1
ATOM 1505 C CA . GLY A 1 194 ? 16.027 7.910 -5.895 1.00 87.50 194 GLY A CA 1
ATOM 1506 C C . GLY A 1 194 ? 17.265 7.065 -5.558 1.00 87.50 194 GLY A C 1
ATOM 1507 O O . GLY A 1 194 ? 17.202 5.836 -5.408 1.00 87.50 194 GLY A O 1
ATOM 1508 N N . PRO A 1 195 ? 18.430 7.719 -5.416 1.00 76.44 195 PRO A N 1
ATOM 1509 C CA . PRO A 1 195 ? 19.687 7.042 -5.126 1.00 76.44 195 PRO A CA 1
ATOM 1510 C C . PRO A 1 195 ? 19.641 6.335 -3.763 1.00 76.44 195 PRO A C 1
ATOM 1512 O O . PRO A 1 195 ? 19.094 6.844 -2.780 1.00 76.44 195 PRO A O 1
ATOM 1515 N N . GLY A 1 196 ? 20.259 5.154 -3.670 1.00 71.56 196 GLY A N 1
ATOM 1516 C CA . GLY A 1 196 ? 20.408 4.490 -2.371 1.00 71.56 196 GLY A CA 1
ATOM 1517 C C . GLY A 1 196 ? 20.432 2.967 -2.339 1.00 71.56 196 GLY A C 1
ATOM 1518 O O . GLY A 1 196 ? 20.250 2.418 -1.257 1.00 71.56 196 GLY A O 1
ATOM 1519 N N . GLY A 1 197 ? 20.643 2.286 -3.469 1.00 83.00 197 GLY A N 1
ATOM 1520 C CA . GLY A 1 197 ? 20.805 0.826 -3.480 1.00 83.00 197 GLY A CA 1
ATOM 1521 C C . GLY A 1 197 ? 19.526 0.055 -3.142 1.00 83.00 197 GLY A C 1
ATOM 1522 O O . GLY A 1 197 ? 19.596 -0.992 -2.500 1.00 83.00 197 GLY A O 1
ATOM 1523 N N . TRP A 1 198 ? 18.370 0.588 -3.545 1.00 90.00 198 TRP A N 1
ATOM 1524 C CA . TRP A 1 198 ? 17.070 -0.062 -3.401 1.00 90.00 198 TRP A CA 1
ATOM 1525 C C . TRP A 1 198 ? 17.040 -1.424 -4.096 1.00 90.00 198 TRP A C 1
ATOM 1527 O O . TRP A 1 198 ? 17.536 -1.576 -5.212 1.00 90.00 198 TRP A O 1
ATOM 1537 N N . LYS A 1 199 ? 16.430 -2.412 -3.441 1.00 88.88 199 LYS A N 1
ATOM 1538 C CA . LYS A 1 199 ? 16.302 -3.781 -3.947 1.00 88.88 199 LYS A CA 1
ATOM 1539 C C . LYS A 1 199 ? 14.853 -4.227 -3.908 1.00 88.88 199 LYS A C 1
ATOM 1541 O O . LYS A 1 199 ? 14.141 -3.936 -2.948 1.00 88.88 199 LYS A O 1
ATOM 1546 N N . VAL A 1 200 ? 14.446 -4.979 -4.925 1.00 90.69 200 VAL A N 1
ATOM 1547 C CA . VAL A 1 200 ? 13.189 -5.728 -4.897 1.00 90.69 200 VAL A CA 1
ATOM 1548 C C . VAL A 1 200 ? 13.338 -6.871 -3.894 1.00 90.69 200 VAL A C 1
ATOM 1550 O O . VAL A 1 200 ? 14.285 -7.654 -3.972 1.00 90.69 200 VAL A O 1
ATOM 1553 N N . VAL A 1 201 ? 12.423 -6.929 -2.931 1.00 91.62 201 VAL A N 1
ATOM 1554 C CA . VAL A 1 201 ? 12.359 -7.965 -1.890 1.00 91.62 201 VAL A CA 1
ATOM 1555 C C . VAL A 1 201 ? 11.131 -8.859 -2.034 1.00 91.62 201 VAL A C 1
ATOM 1557 O O . VAL A 1 201 ? 11.172 -9.991 -1.557 1.00 91.62 201 VAL A O 1
ATOM 1560 N N . TYR A 1 202 ? 10.094 -8.387 -2.734 1.00 92.81 202 TYR A N 1
ATOM 1561 C CA . TYR A 1 202 ? 8.912 -9.171 -3.089 1.00 92.81 202 TYR A CA 1
ATOM 1562 C C . TYR A 1 202 ? 8.445 -8.864 -4.506 1.00 92.81 202 TYR A C 1
ATOM 1564 O O . TYR A 1 202 ? 8.511 -7.718 -4.955 1.00 92.81 202 TYR A O 1
ATOM 1572 N N . VAL A 1 203 ? 7.888 -9.879 -5.157 1.00 93.12 203 VAL A N 1
ATOM 1573 C CA . VAL A 1 203 ? 7.084 -9.757 -6.372 1.00 93.12 203 VAL A CA 1
ATOM 1574 C C . VAL A 1 203 ? 5.744 -10.436 -6.113 1.00 93.12 203 VAL A C 1
ATOM 1576 O O . VAL A 1 203 ? 5.698 -11.615 -5.777 1.00 93.12 203 VAL A O 1
ATOM 1579 N N . ILE A 1 204 ? 4.656 -9.695 -6.267 1.00 93.19 204 ILE A N 1
ATOM 1580 C CA . ILE A 1 204 ? 3.284 -10.191 -6.217 1.00 93.19 204 ILE A CA 1
ATOM 1581 C C . ILE A 1 204 ? 2.794 -10.212 -7.660 1.00 93.19 204 ILE A C 1
ATOM 1583 O O . ILE A 1 204 ? 2.433 -9.177 -8.231 1.00 93.19 204 ILE A O 1
ATOM 1587 N N . ALA A 1 2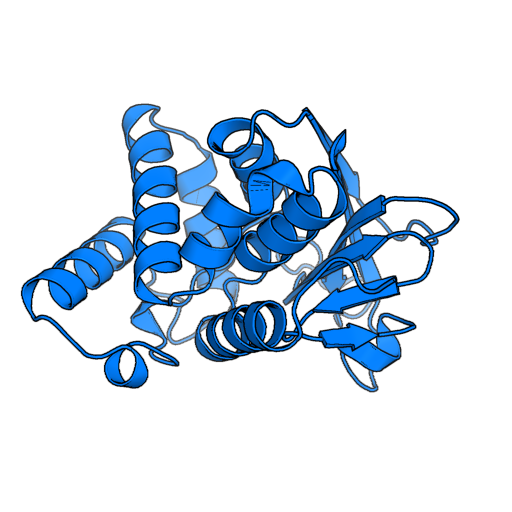05 ? 2.850 -11.388 -8.277 1.00 90.38 205 ALA A N 1
ATOM 1588 C CA . ALA A 1 205 ? 2.295 -11.572 -9.608 1.00 90.38 205 ALA A CA 1
ATOM 1589 C C . ALA A 1 205 ? 0.771 -11.504 -9.519 1.00 90.38 205 ALA A C 1
ATOM 1591 O O . ALA A 1 205 ? 0.176 -12.034 -8.580 1.00 90.38 205 ALA A O 1
ATOM 1592 N N . VAL A 1 206 ? 0.165 -10.848 -10.501 1.00 87.00 206 VAL A N 1
ATOM 1593 C CA . VAL A 1 206 ? -1.284 -10.709 -10.630 1.00 87.00 206 VAL A CA 1
ATOM 1594 C C . VAL A 1 206 ? -1.676 -11.382 -11.942 1.00 87.00 206 VAL A C 1
ATOM 1596 O O . VAL A 1 206 ? -1.193 -10.968 -13.002 1.00 87.00 206 VAL A O 1
ATOM 1599 N N . LEU A 1 207 ? -2.484 -12.436 -11.847 1.00 79.50 207 LEU A N 1
ATOM 1600 C CA . LEU A 1 207 ? -2.846 -13.366 -12.919 1.00 79.50 207 LEU A CA 1
ATOM 1601 C C . LEU A 1 207 ? -4.318 -13.203 -13.323 1.00 79.50 207 LEU A C 1
ATOM 1603 O O . LEU A 1 207 ? -5.182 -13.071 -12.420 1.00 79.50 207 LEU A O 1
#

Solvent-accessible surface area (backbone atoms only — not comparable to full-atom values): 11293 Å² total; per-residue (Å²): 128,80,89,67,58,66,68,54,34,37,38,38,12,52,48,29,72,31,21,54,35,24,46,58,50,16,45,52,52,47,46,42,75,76,34,68,84,49,39,69,63,46,64,50,40,34,39,64,68,43,42,51,51,49,52,43,50,54,54,50,53,39,57,76,67,68,38,72,59,58,59,49,30,38,53,51,28,21,70,71,35,82,88,30,57,76,57,47,70,67,59,40,48,48,50,55,52,48,41,61,75,66,63,58,52,65,80,72,54,58,50,37,65,74,70,40,50,42,61,44,73,67,52,39,41,48,47,44,30,71,79,65,73,32,50,60,50,80,43,79,44,70,68,74,87,72,87,52,56,30,37,35,29,29,18,66,58,62,90,88,57,94,40,77,79,67,32,56,75,48,39,28,16,37,45,74,67,37,32,42,47,79,24,46,78,28,77,40,72,54,73,69,69,44,91,69,79,69,38,52,47,30,37,35,36,68,94

Organism: NCBI:txid390880

Mean predicted aligned error: 5.36 Å

Nearest PDB structures (foldseek):
  3s1i-assembly1_A  TM=2.758E-01  e=7.135E+00  Methylacidiphilum infernorum V4
  5e6g-assembly2_B  TM=2.158E-01  e=5.372E+00  synthetic construct

Foldseek 3Di:
DPLDDLVLLLLLLQQCVQAVVQLLSQLLVQCCVVP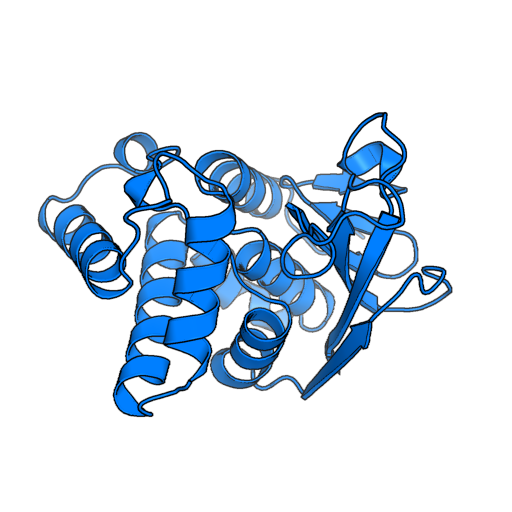VVCVVVSSQCSQNLNVLVLVLVLLVVCVVVVHPQQVVQLVQQLLVPPPSVPDHSVQLSVVSVVCVVVVPDSVRPGNPNSNHTDGAPVSSQVSCCPVVVWHKDKDFDFDPPPQAWFKWFKALDDPPDPGVLSRTRHIWTDDDQWIRHSSDIDNDPCRRVPDRPMGTGMTMHTD

Secondary structure (DSSP, 8-state):
--SS-HHHHHHHHHHHHHH--HHHHHHHHHHHHH-GGGHHHHHHHTSHHHHHHHHHHHHHHHHHTT-THHHHHHHHHHTT-TTGGG--HHHHHHHHHHHHHTT--HHHHTT-GGG-----HHHHHHHHHHHH---EEEEES-----S-EEEEEEE-PPTT---GGGGEEEEEEEETTEEEETTEEESSHHHHH-SS--EEEEEEEE-

pLDDT: mean 86.39, std 11.18, range [41.25, 98.25]

Sequence (207 aa):
MSIYSQAEMESLGVTNTGWGVCGFTSSFYAMYAQNPQARPQIINATQAYRVLAEIKTYLRMLQADNSPLLAKIRDFTRSFGPPYDTFKIDDYINNISKAAAQN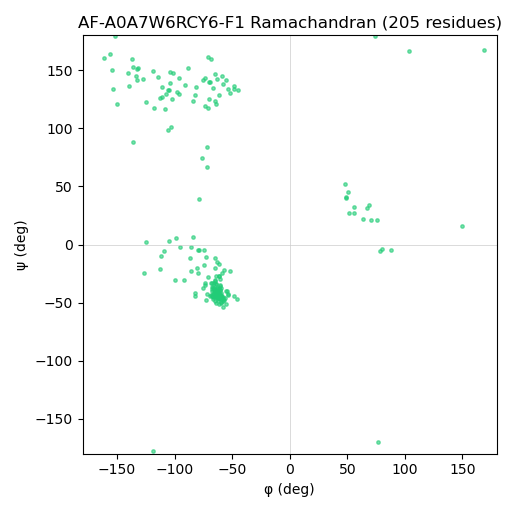LSVQQIEGDSKFSMAMPPEAVADYVTRMWERRTSITEGSGALTGGQGIIGVSKSKAGTKLPYKGLKHYMYYKNGTIYSWGRTFSSVADAMGPGGWKVVYVIAVL